Protein AF-A0A316NBG4-F1 (afdb_monomer_lite)

Foldseek 3Di:
DQQAEDEQEAEDPVSVVVCLVCLLVCVVCLQPQRYAYDYHYPDDPVCVVLVVLVRVLSNPNDLLVSLLSLLVVLLVVLCVPPVVVLLQVDDPQEGPCQVVVVDPRAGNYPCGVQPQQDPVGGVASQQLVSQDDDPVSVVVDDGDALCVRSSSVRSQDPLLSVLSNQRPSDHSVRSSVSSVVSDPVVVVVSVVVVVVVPD

Structure (mmCIF, N/CA/C/O backbone):
data_AF-A0A316NBG4-F1
#
_entry.id   AF-A0A316NBG4-F1
#
loop_
_atom_site.group_PDB
_atom_site.id
_atom_site.type_symbol
_atom_site.label_atom_id
_atom_site.label_alt_id
_atom_site.la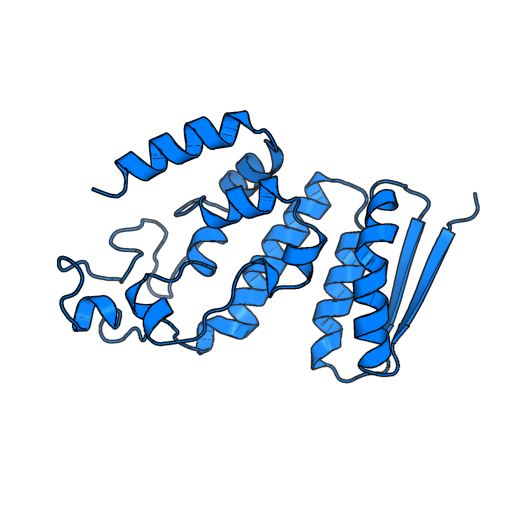bel_comp_id
_atom_site.label_asym_id
_atom_site.label_entity_id
_atom_site.label_seq_id
_atom_site.pdbx_PDB_ins_code
_atom_site.Cartn_x
_atom_site.Cartn_y
_atom_site.Cartn_z
_atom_site.occupancy
_atom_site.B_iso_or_equiv
_atom_site.auth_seq_id
_atom_site.auth_comp_id
_atom_site.auth_asym_id
_atom_site.auth_atom_id
_atom_site.pdbx_PDB_model_num
ATOM 1 N N . MET A 1 1 ? -15.512 1.870 33.740 1.00 46.59 1 MET A N 1
ATOM 2 C CA . MET A 1 1 ? -16.046 2.412 32.465 1.00 46.59 1 MET A CA 1
ATOM 3 C C . MET A 1 1 ? -16.390 1.231 31.569 1.00 46.59 1 MET A C 1
ATOM 5 O O . MET A 1 1 ? -15.543 0.359 31.437 1.00 46.59 1 MET A O 1
ATOM 9 N N . LYS A 1 2 ? -17.607 1.141 31.014 1.00 50.62 2 LYS A N 1
ATOM 10 C CA . LYS A 1 2 ? -17.939 0.072 30.054 1.00 50.62 2 LYS A CA 1
ATOM 11 C C . LYS A 1 2 ? -17.145 0.317 28.765 1.00 50.62 2 LYS A C 1
ATOM 13 O O . LYS A 1 2 ? -17.306 1.369 28.148 1.00 50.62 2 LYS A O 1
ATOM 18 N N . ASN A 1 3 ? -16.264 -0.611 28.400 1.00 61.88 3 ASN A N 1
ATOM 19 C CA . ASN A 1 3 ? -15.672 -0.630 27.067 1.00 61.88 3 ASN A CA 1
ATOM 20 C C . ASN A 1 3 ? -16.788 -1.001 26.086 1.00 61.88 3 ASN A C 1
ATOM 22 O O . ASN A 1 3 ? -17.441 -2.029 26.245 1.00 61.88 3 ASN A O 1
ATOM 26 N N . ASN A 1 4 ? -17.048 -0.136 25.112 1.00 76.94 4 ASN A N 1
ATOM 27 C CA . ASN A 1 4 ? -18.024 -0.396 24.066 1.00 76.94 4 ASN A CA 1
ATOM 28 C C . ASN A 1 4 ? -17.347 -1.261 23.001 1.00 76.94 4 ASN A C 1
ATOM 30 O O . ASN A 1 4 ? -16.655 -0.745 22.119 1.00 76.94 4 ASN A O 1
ATOM 34 N N . THR A 1 5 ? -17.516 -2.575 23.101 1.00 82.69 5 THR A N 1
ATOM 35 C CA . THR A 1 5 ? -17.009 -3.519 22.102 1.00 82.69 5 THR A CA 1
ATOM 36 C C . THR A 1 5 ? -18.005 -3.6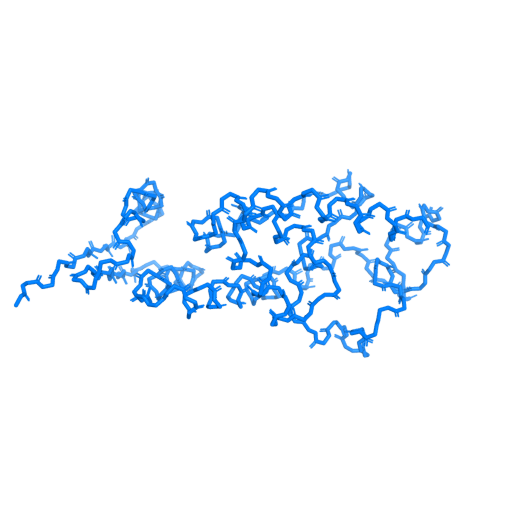42 20.951 1.00 82.69 5 THR A C 1
ATOM 38 O O . THR A 1 5 ? -19.199 -3.839 21.159 1.00 82.69 5 THR A O 1
ATOM 41 N N . ILE A 1 6 ? -17.508 -3.500 19.726 1.00 84.19 6 ILE A N 1
ATOM 42 C CA . ILE A 1 6 ? -18.206 -3.857 18.496 1.00 84.19 6 ILE A CA 1
ATOM 43 C C . ILE A 1 6 ? -17.766 -5.279 18.157 1.00 84.19 6 ILE A C 1
ATOM 45 O O . ILE A 1 6 ? -16.624 -5.495 17.754 1.00 84.19 6 ILE A O 1
ATOM 49 N N . GLU A 1 7 ? -18.664 -6.239 18.331 1.00 86.25 7 GLU A N 1
ATOM 50 C CA . GLU A 1 7 ? -18.415 -7.640 17.993 1.00 86.25 7 GLU A CA 1
ATOM 51 C C . GLU A 1 7 ? -18.982 -7.944 16.609 1.00 86.25 7 GLU A C 1
ATOM 53 O O . GLU A 1 7 ? -20.145 -7.656 16.316 1.00 86.25 7 GLU A O 1
ATOM 58 N N . ILE A 1 8 ? -18.138 -8.492 15.734 1.00 85.94 8 ILE A N 1
ATOM 59 C CA . ILE A 1 8 ? -18.498 -8.860 14.368 1.00 85.94 8 ILE A CA 1
ATOM 60 C C . ILE A 1 8 ? -18.213 -10.341 14.168 1.00 85.94 8 ILE A C 1
ATOM 62 O O . ILE A 1 8 ? -17.065 -10.783 14.147 1.00 85.94 8 ILE A O 1
ATOM 66 N N . HIS A 1 9 ? -19.274 -11.109 13.953 1.00 86.06 9 HIS A N 1
ATOM 67 C CA . HIS A 1 9 ? -19.171 -12.510 13.569 1.00 86.06 9 HIS A CA 1
ATOM 68 C C . HIS A 1 9 ? -19.255 -12.618 12.049 1.00 86.06 9 HIS A C 1
ATOM 70 O O . HIS A 1 9 ? -20.219 -12.149 11.446 1.00 86.06 9 HIS A O 1
ATOM 76 N N . ILE A 1 10 ? -18.239 -13.221 11.433 1.00 84.81 10 ILE A N 1
ATOM 77 C CA . ILE A 1 10 ? -18.176 -13.408 9.982 1.00 84.81 10 ILE A CA 1
ATOM 78 C C . ILE A 1 10 ? -18.318 -14.896 9.694 1.00 84.81 10 ILE A C 1
ATOM 80 O O . ILE A 1 10 ? -17.404 -15.679 9.957 1.00 84.81 10 ILE A O 1
ATOM 84 N N . GLN A 1 11 ? -19.474 -15.282 9.162 1.00 84.31 11 GLN A N 1
ATOM 85 C CA . GLN A 1 11 ? -19.801 -16.661 8.815 1.00 84.31 11 GLN A CA 1
ATOM 86 C C . GLN A 1 11 ? -19.688 -16.898 7.307 1.00 84.31 11 GLN A C 1
ATOM 88 O O . GLN A 1 11 ? -19.279 -17.974 6.881 1.00 84.31 11 GLN A O 1
ATOM 93 N N . ASN A 1 12 ? -20.008 -15.892 6.495 1.00 82.88 12 ASN A N 1
ATOM 94 C CA . ASN A 1 12 ? -20.007 -15.987 5.037 1.00 82.88 12 ASN A CA 1
ATOM 95 C C . ASN A 1 12 ? -19.494 -14.691 4.365 1.00 82.88 12 ASN A C 1
ATOM 97 O O . ASN A 1 12 ? -19.146 -13.703 5.013 1.00 82.88 12 ASN A O 1
ATOM 101 N N . SER A 1 13 ? -19.427 -14.686 3.031 1.00 82.06 13 SER A N 1
ATOM 102 C CA . SER A 1 13 ? -18.954 -13.537 2.242 1.00 82.06 13 SER A CA 1
ATOM 103 C C . SER A 1 13 ? -19.896 -12.321 2.274 1.00 82.06 13 SER A C 1
ATOM 105 O O . SER A 1 13 ? -19.449 -11.183 2.070 1.00 82.06 13 SER A O 1
ATOM 107 N N . GLN A 1 14 ? -21.189 -12.521 2.550 1.00 85.69 14 GLN A N 1
ATOM 108 C CA . GLN A 1 14 ? -22.150 -11.428 2.715 1.00 85.69 14 GLN A CA 1
ATOM 109 C C . GLN A 1 14 ? -21.873 -10.666 4.016 1.00 85.69 14 GLN A C 1
ATOM 111 O O . GLN A 1 14 ? -21.931 -9.433 4.016 1.00 85.69 14 GLN A O 1
ATOM 116 N N . ASP A 1 15 ? -21.462 -11.360 5.081 1.00 86.25 15 ASP A N 1
ATOM 117 C CA . ASP A 1 15 ? -21.067 -10.738 6.350 1.00 86.25 15 ASP A CA 1
ATOM 118 C C . ASP A 1 15 ? -19.852 -9.825 6.172 1.00 86.25 15 ASP A C 1
ATOM 120 O O . ASP A 1 15 ? -19.857 -8.689 6.649 1.00 86.25 15 ASP A O 1
ATOM 124 N N . ILE A 1 16 ? -18.850 -10.266 5.399 1.00 86.44 16 ILE A N 1
ATOM 125 C CA . ILE A 1 16 ? -17.672 -9.455 5.040 1.00 86.44 16 ILE A CA 1
ATOM 126 C C . ILE A 1 16 ? -18.105 -8.172 4.320 1.00 86.44 16 ILE A C 1
ATOM 128 O O . ILE A 1 16 ? -17.660 -7.065 4.637 1.00 86.44 16 ILE A O 1
ATOM 132 N N . SER A 1 17 ? -19.000 -8.309 3.341 1.00 87.62 17 SER A N 1
ATOM 133 C CA . SER A 1 17 ? -19.509 -7.177 2.562 1.00 87.62 17 SER A CA 1
ATOM 134 C C . SER A 1 17 ? -20.297 -6.197 3.441 1.00 87.62 17 SER A C 1
ATOM 136 O O . SER A 1 17 ? -20.111 -4.980 3.352 1.00 87.62 17 SER A O 1
ATOM 138 N N . SER A 1 18 ? -21.138 -6.722 4.336 1.00 88.69 18 SER A N 1
ATOM 139 C CA . SER A 1 18 ? -21.910 -5.949 5.313 1.00 88.69 18 SER A CA 1
ATOM 140 C C . SER A 1 18 ? -21.002 -5.212 6.302 1.00 88.69 18 SER A C 1
ATOM 142 O O . SER A 1 18 ? -21.206 -4.020 6.549 1.00 88.69 18 SER A O 1
ATOM 144 N N . PHE A 1 19 ? -19.960 -5.881 6.803 1.00 90.44 19 PHE A N 1
ATOM 145 C CA . PHE A 1 19 ? -18.934 -5.308 7.670 1.00 90.44 19 PHE A CA 1
ATOM 146 C C . PHE A 1 19 ? -18.251 -4.107 7.010 1.00 90.44 19 PHE A C 1
ATOM 148 O O . PHE A 1 19 ? -18.287 -2.993 7.538 1.00 90.44 19 PHE A O 1
ATOM 155 N N . TYR A 1 20 ? -17.702 -4.292 5.810 1.00 90.62 20 TYR A N 1
ATOM 156 C CA . TYR A 1 20 ? -16.987 -3.227 5.109 1.00 90.62 20 TYR A CA 1
ATOM 157 C C . TYR A 1 20 ? -17.872 -2.040 4.722 1.00 90.62 20 TYR A C 1
ATOM 159 O O . TYR A 1 20 ? -17.378 -0.916 4.635 1.00 90.62 20 TYR A O 1
ATOM 167 N N . ARG A 1 21 ? -19.177 -2.256 4.528 1.00 90.31 21 ARG A N 1
ATOM 168 C CA . ARG A 1 21 ? -20.148 -1.173 4.320 1.00 90.31 21 ARG A CA 1
ATOM 169 C C . ARG A 1 21 ? -20.343 -0.320 5.579 1.00 90.31 21 ARG A C 1
ATOM 171 O O . ARG A 1 21 ? -20.539 0.886 5.462 1.00 90.31 21 ARG A O 1
ATOM 178 N N . LYS A 1 22 ? -20.269 -0.921 6.772 1.00 89.44 22 LYS A N 1
ATOM 179 C CA . LYS A 1 22 ? -20.433 -0.234 8.068 1.00 89.44 22 LYS A CA 1
ATOM 180 C C . LYS A 1 22 ? -19.128 0.363 8.606 1.00 89.44 22 LYS A C 1
ATOM 182 O O . LYS A 1 22 ? -19.167 1.352 9.335 1.00 89.44 22 LYS A O 1
ATOM 187 N N . LEU A 1 23 ? -17.973 -0.177 8.217 1.00 88.38 23 LEU A N 1
ATOM 188 C CA . LEU A 1 23 ? -16.662 0.249 8.717 1.00 88.38 23 LEU A CA 1
ATOM 189 C C . LEU A 1 23 ? -16.399 1.773 8.621 1.00 88.38 23 LEU A C 1
ATOM 191 O O . LEU A 1 23 ? -15.919 2.339 9.605 1.00 88.38 23 LEU A O 1
ATOM 195 N N . PRO A 1 24 ? -16.745 2.490 7.527 1.00 86.06 24 PRO A N 1
ATOM 196 C CA . PRO A 1 24 ? -16.576 3.946 7.461 1.00 86.06 24 PRO A CA 1
ATOM 197 C C . PRO A 1 24 ? -17.331 4.712 8.554 1.00 86.06 24 PRO A C 1
ATOM 199 O O . PRO A 1 24 ? -16.843 5.734 9.035 1.00 86.06 24 PRO A O 1
ATOM 202 N N . PHE A 1 25 ? -18.499 4.216 8.971 1.00 85.50 25 PHE A N 1
ATOM 203 C CA . PHE A 1 25 ? -19.273 4.812 10.056 1.00 85.50 25 PHE A CA 1
ATOM 204 C C . PHE A 1 25 ? -18.549 4.637 11.396 1.00 85.50 25 PHE A C 1
ATOM 206 O O . PHE A 1 25 ? -18.342 5.612 12.119 1.00 85.50 25 PHE A O 1
ATOM 213 N N . TRP A 1 26 ? -18.065 3.426 11.684 1.00 82.38 26 TRP A N 1
ATOM 214 C CA . TRP A 1 26 ? -17.301 3.153 12.905 1.00 82.38 26 TRP A CA 1
ATOM 215 C C . TRP A 1 26 ? -15.941 3.849 12.934 1.00 82.38 26 TRP A C 1
ATOM 217 O O . TRP A 1 26 ? -15.440 4.175 14.010 1.00 82.38 26 TRP A O 1
ATOM 227 N N . LYS A 1 27 ? -15.374 4.178 11.765 1.00 77.19 27 LYS A N 1
ATOM 228 C CA . LYS A 1 27 ? -14.109 4.914 11.661 1.00 77.19 27 LYS A CA 1
ATOM 229 C C . LYS A 1 27 ? -14.134 6.245 12.424 1.00 77.19 27 LYS A C 1
ATOM 231 O O . LYS A 1 27 ? -13.113 6.684 12.949 1.00 77.19 27 LYS A O 1
ATOM 236 N N . ARG A 1 28 ? -15.304 6.883 12.545 1.00 78.06 28 ARG A N 1
ATOM 237 C CA . ARG A 1 28 ? -15.481 8.152 13.282 1.00 78.06 28 ARG A CA 1
ATOM 238 C C . ARG A 1 28 ? -15.087 8.050 14.757 1.00 78.06 28 ARG A C 1
ATOM 240 O O . ARG A 1 28 ? -14.825 9.061 15.401 1.00 78.06 28 ARG A O 1
ATOM 247 N N . PHE A 1 29 ? -15.018 6.836 15.282 1.00 76.69 29 PHE A N 1
ATOM 248 C CA . PHE A 1 29 ? -14.727 6.551 16.675 1.00 76.69 29 PHE A CA 1
ATOM 249 C C . PHE A 1 29 ? -13.317 5.980 16.894 1.00 76.69 29 PHE A C 1
ATOM 251 O O . PHE A 1 29 ? -12.962 5.684 18.028 1.00 76.69 29 PHE A O 1
ATOM 258 N N . LEU A 1 30 ? -12.485 5.884 15.850 1.00 70.31 30 LEU A N 1
ATOM 259 C CA . LEU A 1 30 ? -11.126 5.320 15.887 1.00 70.31 30 LEU A CA 1
ATOM 260 C C . LEU A 1 30 ? -10.210 5.869 16.998 1.00 70.31 30 LEU A C 1
ATOM 262 O O . LEU A 1 30 ? -9.307 5.174 17.454 1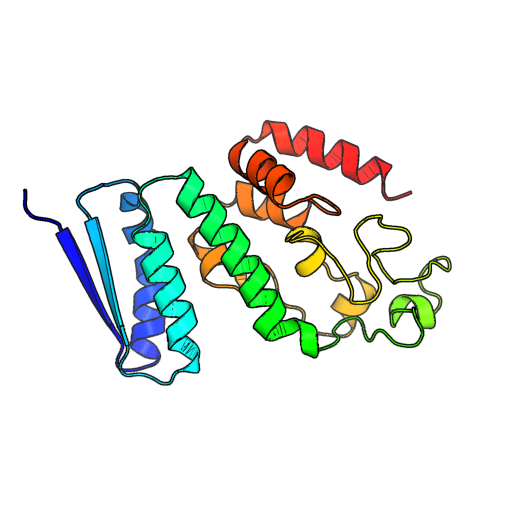.00 70.31 30 LEU A O 1
ATOM 266 N N . ASN A 1 31 ? -10.416 7.116 17.424 1.00 68.62 31 ASN A N 1
ATOM 267 C CA . ASN A 1 31 ? -9.603 7.763 18.463 1.00 68.62 31 ASN A CA 1
ATOM 268 C C . ASN A 1 31 ? -10.218 7.653 19.868 1.00 68.62 31 ASN A C 1
ATOM 270 O O . ASN A 1 31 ? -9.664 8.182 20.828 1.00 68.62 31 ASN A O 1
ATOM 274 N N . ARG A 1 32 ? -11.383 7.010 20.007 1.00 73.44 32 ARG A N 1
ATOM 275 C CA . ARG A 1 32 ? -12.033 6.813 21.303 1.00 73.44 32 ARG A CA 1
ATOM 276 C C . ARG A 1 32 ? -11.400 5.610 21.995 1.00 73.44 32 ARG A C 1
ATOM 278 O O . ARG A 1 32 ? -11.524 4.485 21.516 1.00 73.44 32 ARG A O 1
ATOM 285 N N . LYS A 1 33 ? -10.762 5.851 23.145 1.00 69.38 33 LYS A N 1
ATOM 286 C CA . LYS A 1 33 ? -10.108 4.810 23.961 1.00 69.38 33 LYS A CA 1
ATOM 287 C C . LYS A 1 33 ? -11.059 3.687 24.388 1.00 69.38 33 LYS A C 1
ATOM 289 O O . LYS A 1 33 ? -10.623 2.565 24.578 1.00 69.38 33 LYS A O 1
ATOM 294 N N . THR A 1 34 ? -12.350 3.984 24.510 1.00 72.94 34 THR A N 1
ATOM 295 C CA . THR A 1 34 ? -13.362 3.059 25.032 1.00 72.94 34 THR A CA 1
ATOM 296 C C . THR A 1 34 ? -13.936 2.098 23.999 1.00 72.94 34 THR A C 1
ATOM 298 O O . THR A 1 34 ? -14.727 1.242 24.380 1.00 72.94 34 THR A O 1
ATOM 301 N N . MET A 1 35 ? -13.611 2.243 22.710 1.00 78.25 35 MET A N 1
ATOM 302 C CA . MET A 1 35 ? -14.236 1.442 21.660 1.00 78.25 35 MET A CA 1
ATOM 303 C C . MET A 1 35 ? -13.268 0.405 21.092 1.00 78.25 35 MET A C 1
ATOM 305 O O . MET A 1 35 ? -12.188 0.764 20.623 1.00 78.25 35 MET A O 1
ATOM 309 N N . HIS A 1 36 ? -13.671 -0.860 21.095 1.00 85.62 36 HIS A N 1
ATOM 310 C CA . HIS A 1 36 ? -12.874 -1.992 20.619 1.00 85.62 36 HIS A CA 1
ATOM 311 C C . HIS A 1 36 ? -13.615 -2.714 19.491 1.00 85.62 36 HIS A C 1
ATOM 313 O O . HIS A 1 36 ? -14.839 -2.787 19.527 1.00 85.62 36 HIS A O 1
ATOM 319 N N . LEU A 1 37 ? -12.903 -3.228 18.494 1.00 87.69 37 LEU A N 1
ATOM 320 C CA . LEU A 1 37 ? -13.458 -4.100 17.459 1.00 87.69 37 LEU A CA 1
ATOM 321 C C . LEU A 1 37 ? -12.939 -5.511 17.698 1.00 87.69 37 LEU A C 1
ATOM 323 O O . LEU A 1 37 ? -11.741 -5.678 17.877 1.00 87.69 37 LEU A O 1
ATOM 327 N N . SER A 1 38 ? -13.824 -6.500 17.698 1.00 89.00 38 SER A N 1
ATOM 328 C CA . SER A 1 38 ? -13.430 -7.907 17.669 1.00 89.00 38 SER A CA 1
ATOM 329 C C . SER A 1 38 ? -14.088 -8.588 16.482 1.00 89.00 38 SER A C 1
ATOM 331 O O . SER A 1 38 ? -15.306 -8.483 16.305 1.00 89.00 38 SER A O 1
ATOM 333 N N . ILE A 1 39 ? -13.286 -9.248 15.647 1.00 87.62 39 ILE A N 1
ATOM 334 C CA . ILE A 1 39 ? -13.759 -9.978 14.478 1.00 87.62 39 ILE A CA 1
ATOM 335 C C . ILE A 1 39 ? -13.524 -11.464 14.721 1.00 87.62 39 ILE A C 1
ATOM 337 O O . ILE A 1 39 ? -12.404 -11.924 14.900 1.00 87.62 39 ILE A O 1
ATOM 341 N N . SER A 1 40 ? -14.600 -12.244 14.689 1.00 85.50 40 SER A N 1
ATOM 342 C CA . SER A 1 40 ? -14.543 -13.703 14.800 1.00 85.50 40 SER A CA 1
ATOM 343 C C . SER A 1 40 ? -14.865 -14.340 13.444 1.00 85.50 40 SER A C 1
ATOM 345 O O . SER A 1 40 ? -16.045 -14.569 13.147 1.00 85.50 40 SER A O 1
ATOM 347 N N . PRO A 1 41 ? -13.859 -14.597 12.585 1.00 79.69 41 PRO A N 1
ATOM 348 C CA . PRO A 1 41 ? -14.075 -15.252 11.303 1.00 79.69 41 PRO A CA 1
ATOM 349 C C . PRO A 1 41 ? -14.190 -16.774 11.467 1.00 79.69 41 PRO A C 1
ATOM 351 O O . PRO A 1 41 ? -13.276 -17.426 11.961 1.00 79.69 41 PRO A O 1
ATOM 354 N N . LYS A 1 42 ? -15.295 -17.354 10.984 1.00 76.31 42 LYS A N 1
ATOM 355 C CA . LYS A 1 42 ? -15.441 -18.808 10.757 1.00 76.31 42 LYS A CA 1
ATOM 356 C C . LYS A 1 42 ? -15.117 -19.221 9.312 1.00 76.31 42 LYS A C 1
ATOM 358 O O . LYS A 1 42 ? -15.216 -20.394 8.968 1.00 76.31 42 LYS A O 1
ATOM 363 N N . ILE A 1 43 ? -14.765 -18.256 8.461 1.00 67.81 43 ILE A N 1
ATOM 364 C CA . ILE A 1 43 ? -14.519 -18.448 7.028 1.00 67.81 43 ILE A CA 1
ATOM 365 C C . ILE A 1 43 ? -13.047 -18.806 6.731 1.00 67.81 43 ILE A C 1
ATOM 367 O O . ILE A 1 43 ? -12.175 -18.654 7.584 1.00 67.81 43 ILE A O 1
ATOM 371 N N . ASN A 1 44 ? -12.785 -19.263 5.501 1.00 67.12 44 ASN A N 1
ATOM 372 C CA . ASN A 1 44 ? -11.475 -19.648 4.950 1.00 67.12 44 ASN A CA 1
ATOM 373 C C . ASN A 1 44 ? -10.323 -18.662 5.295 1.00 67.12 44 ASN A C 1
ATOM 375 O O . ASN A 1 44 ? -10.514 -17.444 5.352 1.00 67.12 44 ASN A O 1
ATOM 379 N N . SER A 1 45 ? -9.104 -19.198 5.447 1.00 65.44 45 SER A N 1
ATOM 380 C CA . SER A 1 45 ? -7.850 -18.490 5.742 1.00 65.44 45 SER A CA 1
ATOM 381 C C . SER A 1 45 ? -7.540 -17.307 4.815 1.00 65.44 45 SER A C 1
ATOM 383 O O . SER A 1 45 ? -6.901 -16.356 5.264 1.00 65.44 45 SER A O 1
ATOM 385 N N . VAL A 1 46 ? -8.026 -17.312 3.566 1.00 70.56 46 VAL A N 1
ATOM 386 C CA . VAL A 1 46 ? -7.776 -16.247 2.569 1.00 70.56 46 VAL A CA 1
ATOM 387 C C . VAL A 1 46 ? -8.184 -14.854 3.071 1.00 70.56 46 VAL A C 1
ATOM 389 O O . VAL A 1 46 ? -7.460 -13.888 2.845 1.00 70.56 46 VAL A O 1
ATOM 392 N N . PHE A 1 47 ? -9.305 -14.735 3.792 1.00 79.19 47 PHE A N 1
ATOM 393 C CA . PHE A 1 47 ? -9.767 -13.447 4.338 1.00 79.19 47 PHE A CA 1
ATOM 394 C C . PHE A 1 47 ? -9.301 -13.196 5.770 1.00 79.19 47 PHE A C 1
ATOM 396 O O . PHE A 1 47 ? -9.354 -12.061 6.238 1.00 79.19 47 PHE A O 1
ATOM 403 N N . LYS A 1 48 ? -8.840 -14.239 6.468 1.00 84.44 48 LYS A N 1
ATOM 404 C CA . LYS A 1 48 ? -8.492 -14.172 7.889 1.00 84.44 48 LYS A CA 1
ATOM 405 C C . LYS A 1 48 ? -7.447 -13.092 8.160 1.00 84.44 48 LYS A C 1
ATOM 407 O O . LYS A 1 48 ? -7.703 -12.205 8.964 1.00 84.44 48 LYS A O 1
ATOM 412 N N . ARG A 1 49 ? -6.337 -13.100 7.413 1.00 88.00 49 ARG A N 1
ATOM 413 C CA . ARG A 1 49 ? -5.261 -12.111 7.588 1.00 88.00 49 ARG A CA 1
ATOM 414 C C . ARG A 1 49 ? -5.738 -10.686 7.322 1.00 88.00 49 ARG A C 1
ATOM 416 O O . ARG A 1 49 ? -5.433 -9.787 8.089 1.00 88.00 49 ARG A O 1
ATOM 423 N N . GLU A 1 50 ? -6.506 -10.478 6.252 1.00 90.31 50 GLU A N 1
ATOM 424 C CA . GLU A 1 50 ? -7.043 -9.152 5.931 1.00 90.31 50 GLU A CA 1
ATOM 425 C C . GLU A 1 50 ? -7.945 -8.628 7.059 1.00 90.31 50 GLU A C 1
ATOM 427 O O . GLU A 1 50 ? -7.846 -7.462 7.435 1.00 90.31 50 GLU A O 1
ATOM 432 N N . LEU A 1 51 ? -8.800 -9.483 7.621 1.00 91.12 51 LEU A N 1
ATOM 433 C CA . LEU A 1 51 ? -9.681 -9.126 8.731 1.00 91.12 51 LEU A CA 1
ATOM 434 C C . LEU A 1 51 ? -8.899 -8.845 10.020 1.00 91.12 51 LEU A C 1
ATOM 436 O O . LEU A 1 51 ? -9.163 -7.829 10.658 1.00 91.12 51 LEU A O 1
ATOM 440 N N . GLU A 1 52 ? -7.908 -9.674 10.353 1.00 91.88 52 GLU A N 1
ATOM 441 C CA . GLU A 1 52 ? -7.001 -9.466 11.492 1.00 91.88 52 GLU A CA 1
ATOM 442 C C . GLU A 1 52 ? -6.271 -8.124 11.382 1.00 91.88 52 GLU A C 1
ATOM 444 O O . GLU A 1 52 ? -6.214 -7.364 12.349 1.00 91.88 52 GLU A O 1
ATOM 449 N N . SER A 1 53 ? -5.791 -7.769 10.187 1.00 94.44 53 SER A N 1
ATOM 450 C CA . SER A 1 53 ? -5.145 -6.478 9.959 1.00 94.44 53 SER A CA 1
ATOM 451 C C . SER A 1 53 ? -6.098 -5.297 10.148 1.00 94.44 53 SER A C 1
ATOM 453 O O . SER A 1 53 ? -5.720 -4.259 10.694 1.00 94.44 53 SER A O 1
ATOM 455 N N . ILE A 1 54 ? -7.355 -5.430 9.713 1.00 94.38 54 ILE A N 1
ATOM 456 C CA . ILE A 1 54 ? -8.377 -4.394 9.915 1.00 94.38 54 ILE A CA 1
ATOM 457 C C . ILE A 1 54 ? -8.723 -4.249 11.401 1.00 94.38 54 ILE A C 1
ATOM 459 O O . ILE A 1 54 ? -8.842 -3.121 11.883 1.00 94.38 54 ILE A O 1
ATOM 463 N N . GLU A 1 55 ? -8.878 -5.363 12.117 1.00 93.31 55 GLU A N 1
ATOM 464 C CA . GLU A 1 55 ? -9.126 -5.381 13.559 1.00 93.31 55 GLU A CA 1
ATOM 465 C C . GLU A 1 55 ? -7.984 -4.707 14.322 1.00 93.31 55 GLU A C 1
ATOM 467 O O . GLU A 1 55 ? -8.219 -3.764 15.083 1.00 93.31 55 GLU A O 1
ATOM 472 N N . HIS A 1 56 ? -6.743 -5.115 14.052 1.00 95.06 56 HIS A N 1
ATOM 473 C CA . HIS A 1 56 ? -5.562 -4.554 14.693 1.00 95.06 56 HIS A CA 1
ATOM 474 C C . HIS A 1 56 ? -5.459 -3.042 14.454 1.00 95.06 56 HIS A C 1
ATOM 476 O O . HIS A 1 56 ? -5.433 -2.261 15.407 1.00 95.06 56 HIS A O 1
ATOM 482 N N . ALA A 1 57 ? -5.533 -2.598 13.192 1.00 94.88 57 ALA A N 1
ATOM 483 C CA . ALA A 1 57 ? -5.499 -1.176 12.851 1.00 94.88 57 ALA A CA 1
ATOM 484 C C . ALA A 1 57 ? -6.621 -0.371 13.527 1.00 94.88 57 ALA A C 1
ATOM 486 O O . ALA A 1 57 ? -6.434 0.796 13.868 1.00 94.88 57 ALA A O 1
ATOM 487 N N . PHE A 1 58 ? -7.806 -0.952 13.720 1.00 92.75 58 PHE A N 1
ATOM 488 C CA . PHE A 1 58 ? -8.913 -0.279 14.398 1.00 92.75 58 PHE A CA 1
ATOM 489 C C . PHE A 1 58 ? -8.670 -0.120 15.907 1.00 92.75 58 PHE A C 1
ATOM 491 O O . PHE A 1 58 ? -9.063 0.882 16.523 1.00 92.75 58 PHE A O 1
ATOM 498 N N . ASN A 1 59 ? -8.011 -1.108 16.507 1.00 91.88 59 ASN A N 1
ATOM 499 C CA . ASN A 1 59 ? -7.733 -1.152 17.934 1.00 91.88 59 ASN A CA 1
ATOM 500 C C . ASN A 1 59 ? -6.506 -0.325 18.339 1.00 91.88 59 ASN A C 1
ATOM 502 O O . ASN A 1 59 ? -6.482 0.159 19.470 1.00 91.88 59 ASN A O 1
ATOM 506 N N . LEU A 1 60 ? -5.586 -0.025 17.416 1.00 92.69 60 LEU A N 1
ATOM 507 C CA . LEU A 1 60 ? -4.511 0.950 17.631 1.00 92.69 60 LEU A CA 1
ATOM 508 C C . LEU A 1 60 ? -5.077 2.362 17.855 1.00 92.69 60 LEU A C 1
ATOM 510 O O . LEU A 1 60 ? -5.689 2.967 16.966 1.00 92.69 60 LEU A O 1
ATOM 514 N N . LYS A 1 61 ? -4.908 2.888 19.074 1.00 87.81 61 LYS A N 1
ATOM 515 C CA . LYS A 1 61 ? -5.481 4.184 19.488 1.00 87.81 61 LYS A CA 1
ATOM 516 C C . LYS A 1 61 ? -4.558 5.351 19.199 1.00 87.81 61 LYS A C 1
ATOM 518 O O . LYS A 1 61 ? -5.055 6.431 18.860 1.00 87.81 61 LYS A O 1
ATOM 523 N N . ASP A 1 62 ? -3.252 5.128 19.290 1.00 90.94 62 ASP A N 1
ATOM 524 C CA . ASP A 1 62 ? -2.283 6.112 18.849 1.00 90.94 62 ASP A CA 1
ATOM 525 C C . ASP A 1 62 ? -2.383 6.303 17.327 1.00 90.94 62 ASP A C 1
ATOM 527 O O . ASP A 1 62 ? -2.548 5.359 16.551 1.00 90.94 62 ASP A O 1
ATOM 531 N N . LYS A 1 63 ? -2.406 7.562 16.885 1.00 89.88 63 LYS A N 1
ATOM 532 C CA . LYS A 1 63 ? -2.604 7.881 15.464 1.00 89.88 63 LYS A CA 1
ATOM 533 C C . LYS A 1 63 ? -1.364 7.575 14.638 1.00 89.88 63 LYS A C 1
ATOM 535 O O . LYS A 1 63 ? -1.524 7.185 13.482 1.00 89.88 63 LYS A O 1
ATOM 540 N N . ASP A 1 64 ? -0.183 7.756 15.212 1.00 92.25 64 ASP A N 1
ATOM 541 C CA . ASP A 1 64 ? 1.086 7.605 14.519 1.00 92.25 64 ASP A CA 1
ATOM 542 C C . ASP A 1 64 ? 1.471 6.131 14.412 1.00 92.25 64 ASP A C 1
ATOM 544 O O . ASP A 1 64 ? 1.815 5.681 13.321 1.00 92.25 64 ASP A O 1
ATOM 548 N N . GLU A 1 65 ? 1.310 5.371 15.494 1.00 95.50 65 GLU A N 1
ATOM 549 C CA . GLU A 1 65 ? 1.465 3.914 15.515 1.00 95.50 65 GLU A CA 1
ATOM 550 C C . GLU A 1 65 ? 0.522 3.254 14.505 1.00 95.50 65 GLU A C 1
ATOM 552 O O . GLU A 1 65 ? 0.939 2.470 13.655 1.00 95.50 65 GLU A O 1
ATOM 557 N N . ARG A 1 66 ? -0.754 3.654 14.508 1.00 95.19 66 ARG A N 1
ATOM 558 C CA . ARG A 1 66 ? -1.730 3.160 13.534 1.00 95.19 66 ARG A CA 1
ATOM 559 C C . ARG A 1 66 ? -1.382 3.535 12.101 1.00 95.19 66 ARG A C 1
ATOM 561 O O . ARG A 1 66 ? -1.591 2.724 11.204 1.00 95.19 66 ARG A O 1
ATOM 568 N N . LEU A 1 67 ? -0.913 4.760 11.853 1.00 95.19 67 LEU A N 1
ATOM 569 C CA . LEU A 1 67 ? -0.513 5.177 10.509 1.00 95.19 67 LEU A CA 1
ATOM 570 C C . LEU A 1 67 ? 0.680 4.352 10.013 1.00 95.19 67 LEU A C 1
ATOM 572 O O . LEU A 1 67 ? 0.660 3.924 8.859 1.00 95.19 67 LEU A O 1
ATOM 576 N N . ARG A 1 68 ? 1.669 4.106 10.883 1.00 97.12 68 ARG A N 1
ATOM 577 C CA . ARG A 1 68 ? 2.810 3.229 10.601 1.00 97.12 68 ARG A CA 1
ATOM 578 C C . ARG A 1 68 ? 2.346 1.817 10.267 1.00 97.12 68 ARG A C 1
ATOM 580 O O . ARG A 1 68 ? 2.623 1.346 9.170 1.00 97.12 68 ARG A O 1
ATOM 587 N N . TYR A 1 69 ? 1.537 1.212 11.135 1.00 97.81 69 TYR A N 1
ATOM 588 C CA . TYR A 1 69 ? 0.986 -0.121 10.905 1.00 97.81 69 TYR A CA 1
ATOM 589 C C . TYR A 1 69 ? 0.239 -0.221 9.566 1.00 97.81 69 TYR A C 1
ATOM 591 O O . TYR A 1 69 ? 0.495 -1.113 8.764 1.00 97.81 69 TYR A O 1
ATOM 599 N N . VAL A 1 70 ? -0.656 0.732 9.276 1.00 97.19 70 VAL A N 1
ATOM 600 C CA . VAL A 1 70 ? -1.415 0.763 8.014 1.00 97.19 70 VAL A CA 1
ATOM 601 C C . VAL A 1 70 ? -0.483 0.872 6.807 1.00 97.19 70 VAL A C 1
ATOM 603 O O . VAL A 1 70 ? -0.746 0.242 5.783 1.00 97.19 70 VAL A O 1
ATOM 606 N N . PHE A 1 71 ? 0.582 1.669 6.894 1.00 97.06 71 PHE A N 1
ATOM 607 C CA . PHE A 1 71 ? 1.567 1.813 5.826 1.00 97.06 71 PHE A CA 1
ATOM 608 C C . PHE A 1 71 ? 2.347 0.517 5.580 1.00 97.06 71 PHE A C 1
ATOM 610 O O . PHE A 1 71 ? 2.400 0.048 4.439 1.00 97.06 71 PHE A O 1
ATOM 617 N N . GLU A 1 72 ? 2.916 -0.062 6.637 1.00 97.06 72 GLU A N 1
ATOM 618 C CA . GLU A 1 72 ? 3.709 -1.290 6.570 1.00 97.06 72 GLU A CA 1
ATOM 619 C C . GLU A 1 72 ? 2.868 -2.460 6.062 1.00 97.06 72 GLU A C 1
ATOM 621 O O . GLU A 1 72 ? 3.227 -3.090 5.071 1.00 97.06 72 GLU A O 1
ATOM 626 N N . GLU A 1 73 ? 1.696 -2.679 6.656 1.00 97.12 73 GLU A N 1
ATOM 627 C CA . GLU A 1 73 ? 0.798 -3.766 6.273 1.00 97.12 73 GLU A CA 1
ATOM 628 C C . GLU A 1 73 ? 0.285 -3.598 4.835 1.00 97.12 73 GLU A C 1
ATOM 630 O O . GLU A 1 73 ? 0.090 -4.582 4.125 1.00 97.12 73 GLU A O 1
ATOM 635 N N . THR A 1 74 ? 0.118 -2.361 4.347 1.00 96.69 74 THR A N 1
ATOM 636 C CA . THR A 1 74 ? -0.195 -2.125 2.927 1.00 96.69 74 THR A CA 1
ATOM 637 C C . THR A 1 74 ? 0.960 -2.565 2.024 1.00 96.69 74 THR A C 1
ATOM 639 O O . THR A 1 74 ? 0.715 -3.214 1.006 1.00 96.69 74 THR A O 1
ATOM 642 N N . CYS A 1 75 ? 2.205 -2.225 2.371 1.00 95.31 75 CYS A N 1
ATOM 643 C CA . CYS A 1 75 ? 3.382 -2.651 1.610 1.00 95.31 75 CYS A CA 1
ATOM 644 C C . CYS A 1 75 ? 3.521 -4.176 1.616 1.00 95.31 75 CYS A C 1
ATOM 646 O O . CYS A 1 75 ? 3.668 -4.782 0.556 1.00 95.31 75 CYS A O 1
ATOM 648 N N . ASP A 1 76 ? 3.383 -4.793 2.785 1.00 94.12 76 ASP A N 1
ATOM 649 C CA . ASP A 1 76 ? 3.546 -6.234 2.945 1.00 94.12 76 ASP A CA 1
ATOM 650 C C . ASP A 1 76 ? 2.399 -6.998 2.270 1.00 94.12 76 ASP A C 1
ATOM 652 O O . ASP A 1 76 ? 2.606 -8.065 1.691 1.00 94.12 76 ASP A O 1
ATOM 656 N N . TYR A 1 77 ? 1.181 -6.446 2.273 1.00 93.81 77 TYR A N 1
ATOM 657 C CA . TYR A 1 77 ? 0.079 -6.975 1.474 1.00 93.81 77 TYR A CA 1
ATOM 658 C C . TYR A 1 77 ? 0.436 -6.991 -0.012 1.00 93.81 77 TYR A C 1
ATOM 660 O O . TYR A 1 77 ? 0.166 -7.987 -0.684 1.00 93.81 77 TYR A O 1
ATOM 668 N N . ILE A 1 78 ? 1.045 -5.924 -0.534 1.00 92.94 78 ILE A N 1
ATOM 669 C CA . ILE A 1 78 ? 1.433 -5.872 -1.946 1.00 92.94 78 ILE A CA 1
ATOM 670 C C . ILE A 1 78 ? 2.485 -6.932 -2.253 1.00 92.94 78 ILE A C 1
ATOM 672 O O . ILE A 1 78 ? 2.319 -7.692 -3.206 1.00 92.94 78 ILE A O 1
ATOM 676 N N . ASP A 1 79 ? 3.520 -7.028 -1.426 1.00 90.56 79 ASP A N 1
ATOM 677 C CA . ASP A 1 79 ? 4.614 -7.967 -1.658 1.00 90.56 79 ASP A CA 1
ATOM 678 C C . ASP A 1 79 ? 4.115 -9.417 -1.652 1.00 90.56 79 ASP A C 1
ATOM 680 O O . ASP A 1 79 ? 4.416 -10.187 -2.561 1.00 90.56 79 ASP A O 1
ATOM 684 N N . ARG A 1 80 ? 3.244 -9.776 -0.703 1.00 90.12 80 ARG A N 1
ATOM 685 C CA . ARG A 1 80 ? 2.694 -11.137 -0.610 1.00 90.12 80 ARG A CA 1
ATOM 686 C C . ARG A 1 80 ? 1.753 -11.507 -1.754 1.00 90.12 80 ARG A C 1
ATOM 688 O O . ARG A 1 80 ? 1.733 -12.664 -2.160 1.00 90.12 80 ARG A O 1
ATOM 695 N N . ASN A 1 81 ? 0.945 -10.564 -2.239 1.00 88.88 81 ASN A N 1
ATOM 696 C CA . ASN A 1 81 ? -0.123 -10.866 -3.201 1.00 88.88 81 ASN A CA 1
ATOM 697 C C . ASN A 1 81 ? 0.265 -10.588 -4.658 1.00 88.88 81 ASN A C 1
ATOM 699 O O . ASN A 1 81 ? -0.361 -11.133 -5.566 1.00 88.88 81 ASN A O 1
ATOM 703 N N . TYR A 1 82 ? 1.259 -9.731 -4.901 1.00 84.88 82 TYR A N 1
ATOM 704 C CA . TYR A 1 82 ? 1.501 -9.179 -6.233 1.00 84.88 82 TYR A CA 1
ATOM 705 C C . TYR A 1 82 ? 2.945 -9.285 -6.721 1.00 84.88 82 TYR A C 1
ATOM 707 O O . TYR A 1 82 ? 3.145 -9.213 -7.935 1.00 84.88 82 TYR A O 1
ATOM 715 N N . VAL A 1 83 ? 3.944 -9.483 -5.848 1.00 76.06 83 VAL A N 1
ATOM 716 C CA . VAL A 1 83 ? 5.355 -9.484 -6.288 1.00 76.06 83 VAL A CA 1
ATOM 717 C C . VAL A 1 83 ? 5.638 -10.613 -7.287 1.00 76.06 83 VAL A C 1
ATOM 719 O O . VAL A 1 83 ? 6.276 -10.393 -8.314 1.00 76.06 83 VAL A O 1
ATOM 722 N N . ASN A 1 84 ? 5.037 -11.785 -7.067 1.00 78.31 84 ASN A N 1
ATOM 723 C CA . ASN A 1 84 ? 5.205 -12.961 -7.924 1.00 78.31 84 ASN A CA 1
ATOM 724 C C . ASN A 1 84 ? 4.418 -12.883 -9.242 1.00 78.31 84 ASN A C 1
ATOM 726 O O . ASN A 1 84 ? 4.586 -13.739 -10.105 1.00 78.31 84 ASN A O 1
ATOM 730 N N . LEU A 1 85 ? 3.566 -11.868 -9.433 1.00 84.44 85 LEU A N 1
ATOM 731 C CA . LEU A 1 85 ? 2.785 -11.723 -10.667 1.00 84.44 85 LEU A CA 1
ATOM 732 C C . LEU A 1 85 ? 3.583 -11.094 -11.814 1.00 84.44 85 LEU A C 1
ATOM 734 O O . LEU A 1 85 ? 3.075 -11.033 -12.933 1.00 84.44 85 LEU A O 1
ATOM 738 N N . ASN A 1 86 ? 4.797 -10.595 -11.541 1.00 88.62 86 ASN A N 1
ATOM 739 C CA . ASN A 1 86 ? 5.684 -9.959 -12.517 1.00 88.62 86 ASN A CA 1
ATOM 740 C C . ASN A 1 86 ? 4.926 -9.016 -13.480 1.00 88.62 86 ASN A C 1
ATOM 742 O O . ASN A 1 86 ? 4.996 -9.141 -14.704 1.00 88.62 86 ASN A O 1
ATOM 746 N N . PHE A 1 87 ? 4.146 -8.074 -12.933 1.00 90.62 87 PHE A N 1
ATOM 747 C CA . PHE A 1 87 ? 3.264 -7.199 -13.723 1.00 90.62 87 PHE A CA 1
ATOM 748 C C . PHE A 1 87 ? 3.992 -6.456 -14.846 1.00 90.62 87 PHE A C 1
ATOM 750 O O . PHE A 1 87 ? 3.446 -6.304 -15.940 1.00 90.62 87 PHE A O 1
ATOM 757 N N . CYS A 1 88 ? 5.217 -6.014 -14.563 1.00 89.88 88 CYS A N 1
ATOM 758 C CA . CYS A 1 88 ? 6.081 -5.287 -15.487 1.00 89.88 88 CYS A CA 1
ATOM 759 C C . CYS A 1 88 ? 6.794 -6.194 -16.506 1.00 89.88 88 CYS A C 1
ATOM 761 O O . CYS A 1 88 ? 7.506 -5.673 -17.369 1.00 89.88 88 CYS A O 1
ATOM 763 N N . GLU A 1 89 ? 6.597 -7.517 -16.415 1.00 92.25 89 GLU A N 1
ATOM 764 C CA . GLU A 1 89 ? 7.230 -8.545 -17.247 1.00 92.25 89 GLU A CA 1
ATOM 765 C C . GLU A 1 89 ? 8.743 -8.340 -17.312 1.00 92.25 89 GLU A C 1
ATOM 767 O O . GLU A 1 89 ? 9.324 -8.252 -18.393 1.00 92.25 89 GLU A O 1
ATOM 772 N N . PHE A 1 90 ? 9.379 -8.159 -16.156 1.00 90.44 90 PHE A N 1
ATOM 773 C CA . PHE A 1 90 ? 10.823 -8.007 -16.079 1.00 90.44 90 PHE A CA 1
ATOM 774 C C . PHE A 1 90 ? 11.520 -9.275 -16.556 1.00 90.44 90 PHE A C 1
ATOM 776 O O . PHE A 1 90 ? 11.152 -10.378 -16.154 1.00 90.44 90 PHE A O 1
ATOM 783 N N . GLN A 1 91 ? 12.506 -9.075 -17.426 1.00 90.81 91 GLN A N 1
ATOM 784 C CA . GLN A 1 91 ? 13.375 -10.103 -17.982 1.00 90.81 91 GLN A CA 1
ATOM 785 C C . GLN A 1 91 ? 14.669 -9.425 -18.454 1.00 90.81 91 GLN A C 1
ATOM 787 O O . GLN A 1 91 ? 14.602 -8.349 -19.056 1.00 90.81 91 GLN A O 1
ATOM 792 N N . ASP A 1 92 ? 15.822 -10.031 -18.165 1.00 88.56 92 ASP A N 1
ATOM 793 C CA . ASP A 1 92 ? 17.151 -9.573 -18.604 1.00 88.56 92 ASP A CA 1
ATOM 794 C C . ASP A 1 92 ? 17.421 -8.091 -18.278 1.00 88.56 92 ASP A C 1
ATOM 796 O O . ASP A 1 92 ? 17.809 -7.287 -19.128 1.00 88.56 92 ASP A O 1
ATOM 800 N N . GLY A 1 93 ? 17.113 -7.695 -17.036 1.00 87.12 93 GLY A N 1
ATOM 801 C CA . GLY A 1 93 ? 17.321 -6.330 -16.532 1.00 87.12 93 GLY A CA 1
ATOM 802 C C . GLY A 1 93 ? 16.399 -5.261 -17.135 1.00 87.12 93 GLY A C 1
ATOM 803 O O . GLY A 1 93 ? 16.558 -4.077 -16.840 1.00 87.12 93 GLY A O 1
ATOM 804 N N . LYS A 1 94 ? 15.421 -5.639 -17.970 1.00 90.50 94 LYS A N 1
ATOM 805 C CA . LYS A 1 94 ? 14.502 -4.711 -18.649 1.00 90.50 94 LYS A CA 1
ATOM 806 C C . LYS A 1 94 ? 13.046 -5.094 -18.407 1.00 90.50 94 LYS A C 1
ATOM 808 O O . LYS A 1 94 ? 12.699 -6.272 -18.364 1.00 90.50 94 LYS A O 1
ATOM 813 N N . CYS A 1 95 ? 12.160 -4.106 -18.307 1.00 91.88 95 CYS A N 1
ATOM 814 C CA . CYS A 1 95 ? 10.711 -4.347 -18.304 1.00 91.88 95 CYS A CA 1
ATOM 815 C C . CYS A 1 95 ? 10.145 -4.416 -19.736 1.00 91.88 95 CYS A C 1
ATOM 817 O O . CYS A 1 95 ? 10.798 -3.986 -20.692 1.00 91.88 95 CYS A O 1
ATOM 819 N N . ALA A 1 96 ? 8.905 -4.888 -19.911 1.00 92.81 96 ALA A N 1
ATOM 820 C CA . ALA A 1 96 ? 8.290 -4.990 -21.243 1.00 92.81 96 ALA A CA 1
ATOM 821 C C . ALA A 1 96 ? 8.214 -3.654 -22.004 1.00 92.81 96 ALA A C 1
ATOM 823 O O . ALA A 1 96 ? 8.339 -3.634 -23.227 1.00 92.81 96 ALA A O 1
ATOM 824 N N . CYS A 1 97 ? 8.046 -2.527 -21.303 1.00 91.62 97 CYS A N 1
ATOM 825 C CA . CYS A 1 97 ? 8.044 -1.201 -21.931 1.00 91.62 97 CYS A CA 1
ATOM 826 C C . CYS A 1 97 ? 9.411 -0.864 -22.552 1.00 91.62 97 CYS A C 1
ATOM 828 O O . CYS A 1 97 ? 9.479 -0.357 -23.672 1.00 91.62 97 CYS A O 1
ATOM 830 N N . GLN A 1 98 ? 10.494 -1.185 -21.840 1.00 91.06 98 GLN A N 1
ATOM 831 C CA . GLN A 1 98 ? 11.865 -0.970 -22.303 1.00 91.06 98 GLN A CA 1
ATOM 832 C C . GLN A 1 98 ? 12.226 -1.921 -23.442 1.00 91.06 98 GLN A C 1
ATOM 834 O O . GLN A 1 98 ? 12.772 -1.480 -24.448 1.00 91.06 98 GLN A O 1
ATOM 839 N N . ARG A 1 99 ? 11.863 -3.207 -23.335 1.00 9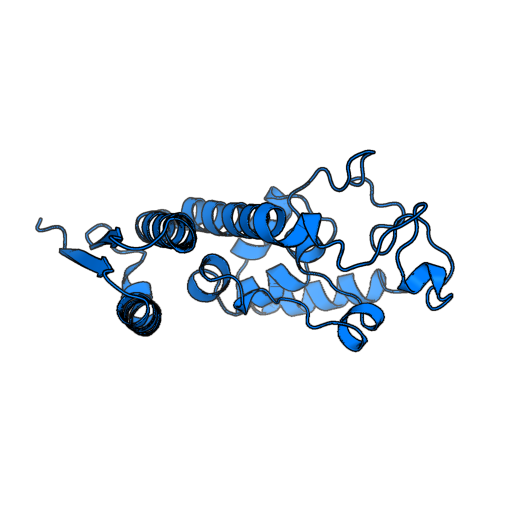1.94 99 ARG A N 1
ATOM 840 C CA . ARG A 1 99 ? 12.067 -4.174 -24.429 1.00 91.94 99 ARG A CA 1
ATOM 841 C C . ARG A 1 99 ? 11.293 -3.800 -25.696 1.00 91.94 99 ARG A C 1
ATOM 843 O O . ARG A 1 99 ? 11.752 -4.090 -26.791 1.00 91.94 99 ARG A O 1
ATOM 850 N N . ALA A 1 100 ? 10.164 -3.105 -25.561 1.00 90.81 100 ALA A N 1
ATOM 851 C CA . ALA A 1 100 ? 9.388 -2.581 -26.685 1.00 90.81 100 ALA A CA 1
ATOM 852 C C . ALA A 1 100 ? 9.915 -1.247 -27.259 1.00 90.81 100 ALA A C 1
ATOM 854 O O . ALA A 1 100 ? 9.236 -0.647 -28.096 1.00 90.81 100 ALA A O 1
ATOM 855 N N . GLY A 1 101 ? 11.055 -0.733 -26.778 1.00 87.69 101 GLY A N 1
ATOM 856 C CA . GLY A 1 101 ? 11.635 0.534 -27.240 1.00 87.69 101 GLY A CA 1
ATOM 857 C C . GLY A 1 101 ? 10.754 1.758 -26.966 1.00 87.69 101 GLY A C 1
ATOM 858 O O . GLY A 1 101 ? 10.870 2.770 -27.649 1.00 87.69 101 GLY A O 1
ATOM 859 N N . LYS A 1 102 ? 9.821 1.662 -26.006 1.00 84.38 102 LYS A N 1
ATOM 860 C CA . LYS A 1 102 ? 8.910 2.758 -25.629 1.00 84.38 102 LYS A CA 1
ATOM 861 C C . LYS A 1 102 ? 9.443 3.625 -24.497 1.00 84.38 102 LYS A C 1
ATOM 863 O O . LYS A 1 102 ? 8.774 4.581 -24.122 1.00 84.38 102 LYS A O 1
ATOM 868 N N . GLU A 1 103 ? 10.624 3.296 -23.986 1.00 78.06 103 GLU A N 1
ATOM 869 C CA . GLU A 1 103 ? 11.400 4.204 -23.157 1.00 78.06 103 GLU A CA 1
ATOM 870 C C . GLU A 1 103 ? 12.803 4.415 -23.707 1.00 78.06 103 GLU A C 1
ATOM 872 O O . GLU A 1 103 ? 13.390 3.485 -24.270 1.00 78.06 103 GLU A O 1
ATOM 877 N N . LYS A 1 104 ? 13.340 5.628 -23.514 1.00 68.31 104 LYS A N 1
ATOM 878 C CA . LYS A 1 104 ? 14.753 5.920 -23.797 1.00 68.31 104 LYS A CA 1
ATOM 879 C C . LYS A 1 104 ? 15.578 4.987 -22.912 1.00 68.31 104 LYS A C 1
ATOM 881 O O . LYS A 1 104 ? 15.387 4.979 -21.703 1.00 68.31 104 LYS A O 1
ATOM 886 N N . ALA A 1 105 ? 16.390 4.126 -23.518 1.00 63.28 105 ALA A N 1
ATOM 887 C CA . ALA A 1 105 ? 16.937 2.930 -22.880 1.00 63.28 105 ALA A CA 1
ATOM 888 C C . ALA A 1 105 ? 17.587 3.199 -21.505 1.00 63.28 105 ALA A C 1
ATOM 890 O O . ALA A 1 105 ? 18.710 3.680 -21.412 1.00 63.28 105 ALA A O 1
ATOM 891 N N . ILE A 1 106 ? 16.867 2.830 -20.447 1.00 73.12 106 ILE A N 1
ATOM 892 C CA . ILE A 1 106 ? 17.312 2.789 -19.052 1.00 73.12 106 ILE A CA 1
ATOM 893 C C . ILE A 1 106 ? 17.305 1.307 -18.641 1.00 73.12 106 ILE A C 1
ATOM 895 O O . ILE A 1 106 ? 16.435 0.551 -19.074 1.00 73.12 106 ILE A O 1
ATOM 899 N N . ILE A 1 107 ? 18.289 0.850 -17.868 1.00 76.12 107 ILE A N 1
ATOM 900 C CA . ILE A 1 107 ? 18.279 -0.494 -17.258 1.00 76.12 107 ILE A CA 1
ATOM 901 C C . ILE A 1 107 ? 17.439 -0.471 -15.973 1.00 76.12 107 ILE A C 1
ATOM 903 O O . ILE A 1 107 ? 17.207 0.595 -15.414 1.00 76.12 107 ILE A O 1
ATOM 907 N N . ASN A 1 108 ? 16.951 -1.616 -15.498 1.00 84.38 108 ASN A N 1
ATOM 908 C CA . ASN A 1 108 ? 16.175 -1.738 -14.252 1.00 84.38 108 ASN A CA 1
ATOM 909 C C . ASN A 1 108 ? 14.771 -1.093 -14.266 1.00 84.38 108 ASN A C 1
ATOM 911 O O . ASN A 1 108 ? 14.245 -0.680 -13.228 1.00 84.38 108 ASN A O 1
ATOM 915 N N . GLY A 1 109 ? 14.109 -1.012 -15.426 1.00 85.88 109 GLY A N 1
ATOM 916 C CA . GLY A 1 109 ? 12.740 -0.483 -15.517 1.00 85.88 109 GLY A CA 1
ATOM 917 C C . GLY A 1 109 ? 12.601 0.946 -14.998 1.00 85.88 109 GLY A C 1
ATOM 918 O O . GLY A 1 109 ? 13.468 1.790 -15.202 1.00 85.88 109 GLY A O 1
ATOM 919 N N . CYS A 1 110 ? 11.492 1.210 -14.305 1.00 87.06 110 CYS A N 1
ATOM 920 C CA . CYS A 1 110 ? 11.200 2.523 -13.725 1.00 87.06 110 CYS A CA 1
ATOM 921 C C . CYS A 1 110 ? 12.086 2.875 -12.520 1.00 87.06 110 CYS A C 1
ATOM 923 O O . CYS A 1 110 ? 12.031 4.011 -12.059 1.00 87.06 110 CYS A O 1
ATOM 925 N N . CYS A 1 111 ? 12.877 1.926 -12.008 1.00 87.38 111 CYS A N 1
ATOM 926 C CA . CYS A 1 111 ? 13.823 2.182 -10.927 1.00 87.38 111 CYS A CA 1
ATOM 927 C C . CYS A 1 111 ? 15.118 2.824 -11.438 1.00 87.38 111 CYS A C 1
ATOM 929 O O . CYS A 1 111 ? 15.731 3.586 -10.697 1.00 87.38 111 CYS A O 1
ATOM 931 N N . GLY A 1 112 ? 15.534 2.550 -12.681 1.00 86.50 112 GLY A N 1
ATOM 932 C CA . GLY A 1 112 ? 16.754 3.121 -13.255 1.00 86.50 112 GLY A CA 1
ATOM 933 C C . GLY A 1 112 ? 17.992 2.879 -12.388 1.00 86.50 112 GLY A C 1
ATOM 934 O O . GLY A 1 112 ? 18.332 1.739 -12.072 1.00 86.50 112 GLY A O 1
ATOM 935 N N . THR A 1 113 ? 18.644 3.969 -11.984 1.00 86.19 113 THR A N 1
ATOM 936 C CA . THR A 1 113 ? 19.813 3.989 -11.088 1.00 86.19 113 THR A CA 1
ATOM 937 C C . THR A 1 113 ? 19.438 4.310 -9.635 1.00 86.19 113 THR A C 1
ATOM 939 O O . THR A 1 113 ? 20.207 4.951 -8.922 1.00 86.19 113 THR A O 1
ATOM 942 N N . CYS A 1 114 ? 18.226 3.957 -9.199 1.00 89.62 114 CYS A N 1
ATOM 943 C CA . CYS A 1 114 ? 17.786 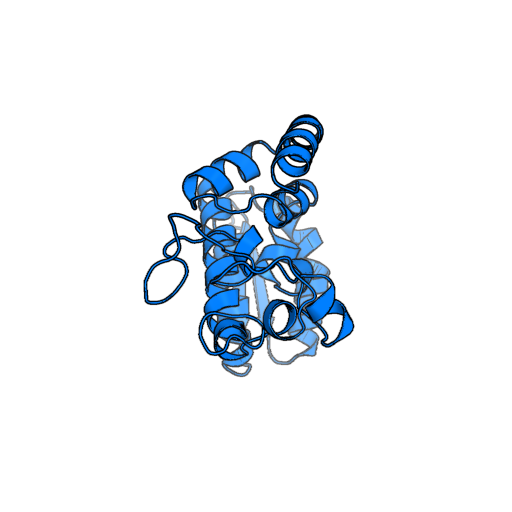4.188 -7.824 1.00 89.62 114 CYS A CA 1
ATOM 944 C C . CYS A 1 114 ? 18.741 3.524 -6.820 1.00 89.62 114 CYS A C 1
ATOM 946 O O . CYS A 1 114 ? 18.962 2.319 -6.882 1.00 89.62 114 CYS A O 1
ATOM 948 N N . GLU A 1 115 ? 19.233 4.307 -5.857 1.00 91.62 115 GLU A N 1
ATOM 949 C CA . GLU A 1 115 ? 20.165 3.860 -4.808 1.00 91.62 115 GLU A CA 1
ATOM 950 C C . GLU A 1 115 ? 19.604 2.748 -3.905 1.00 91.62 115 GLU A C 1
ATOM 952 O O . GLU A 1 115 ? 20.354 1.992 -3.300 1.00 91.62 115 GLU A O 1
ATOM 957 N N . TYR A 1 116 ? 18.276 2.622 -3.834 1.00 92.94 116 TYR A N 1
ATOM 958 C CA . TYR A 1 116 ? 17.593 1.600 -3.040 1.00 92.94 116 TYR A CA 1
ATOM 959 C C . TYR A 1 116 ? 17.283 0.322 -3.828 1.00 92.94 116 TYR A C 1
ATOM 961 O O . TYR A 1 116 ? 16.504 -0.512 -3.362 1.00 92.94 116 TYR A O 1
ATOM 969 N N . LEU A 1 117 ? 17.806 0.178 -5.046 1.00 89.75 117 LEU A N 1
ATOM 970 C CA . LEU A 1 117 ? 17.705 -1.057 -5.811 1.00 89.75 117 LEU A CA 1
ATOM 971 C C . LEU A 1 117 ? 18.932 -1.929 -5.527 1.00 89.75 117 LEU A C 1
ATOM 973 O O . LEU A 1 117 ? 20.025 -1.621 -5.990 1.00 89.75 117 LEU A O 1
ATOM 977 N N . GLY A 1 118 ? 18.738 -3.011 -4.775 1.00 87.75 118 GLY A N 1
ATOM 978 C CA . GLY A 1 118 ? 19.749 -4.048 -4.577 1.00 87.75 118 GLY A CA 1
ATOM 979 C C . GLY A 1 118 ? 19.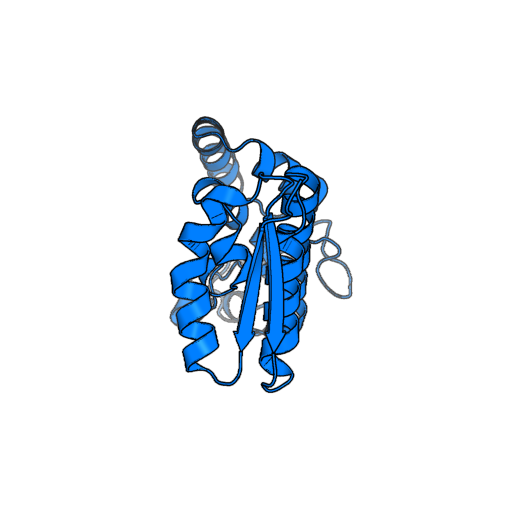573 -5.221 -5.543 1.00 87.75 118 GLY A C 1
ATOM 980 O O . GLY A 1 118 ? 18.625 -5.265 -6.332 1.00 87.75 118 GLY A O 1
ATOM 981 N N . ASP A 1 119 ? 20.449 -6.217 -5.415 1.00 83.38 119 ASP A N 1
ATOM 982 C CA . ASP A 1 119 ? 20.494 -7.403 -6.288 1.00 83.38 119 ASP A CA 1
ATOM 983 C C . ASP A 1 119 ? 19.189 -8.216 -6.284 1.00 83.38 119 ASP A C 1
ATOM 985 O O . ASP A 1 119 ? 18.817 -8.836 -7.279 1.00 83.38 119 ASP A O 1
ATOM 989 N N . HIS A 1 120 ? 18.456 -8.181 -5.167 1.00 82.50 120 HIS A N 1
ATOM 990 C CA . HIS A 1 120 ? 17.181 -8.881 -4.982 1.00 82.50 120 HIS A CA 1
ATOM 991 C C . HIS A 1 120 ? 15.957 -7.955 -5.068 1.00 82.50 120 HIS A C 1
ATOM 993 O O . HIS A 1 120 ? 14.854 -8.334 -4.674 1.00 82.50 120 HIS A O 1
ATOM 999 N N . GLY A 1 121 ? 16.133 -6.741 -5.592 1.00 85.19 121 GLY A N 1
ATOM 1000 C CA . GLY A 1 121 ? 15.070 -5.755 -5.750 1.00 85.19 121 GLY A CA 1
ATOM 1001 C C . GLY A 1 121 ? 15.155 -4.602 -4.753 1.00 85.19 121 GLY A C 1
ATOM 1002 O O . GLY A 1 121 ? 16.215 -4.272 -4.226 1.00 85.19 121 GLY A O 1
ATOM 1003 N N . CYS A 1 122 ? 14.029 -3.918 -4.549 1.00 89.44 122 CYS A N 1
ATOM 1004 C CA . CYS A 1 122 ? 13.993 -2.711 -3.727 1.00 89.44 122 CYS A CA 1
ATOM 1005 C C . CYS A 1 122 ? 14.225 -3.040 -2.245 1.00 89.44 122 CYS A C 1
ATOM 1007 O O . CYS A 1 122 ? 13.508 -3.860 -1.675 1.00 89.44 122 CYS A O 1
ATOM 1009 N N . THR A 1 123 ? 15.183 -2.359 -1.617 1.00 92.44 123 THR A N 1
ATOM 1010 C CA . THR A 1 123 ? 15.587 -2.581 -0.219 1.00 92.44 123 THR A CA 1
ATOM 1011 C C . THR A 1 123 ? 14.749 -1.798 0.791 1.00 92.44 123 THR A C 1
ATOM 1013 O O . THR A 1 123 ? 14.912 -1.970 1.997 1.00 92.44 123 THR A O 1
ATOM 1016 N N . ILE A 1 124 ? 13.831 -0.947 0.320 1.00 93.25 124 ILE A N 1
ATOM 1017 C CA . ILE A 1 124 ? 12.996 -0.089 1.165 1.00 93.25 124 ILE A CA 1
ATOM 1018 C C . ILE A 1 124 ? 11.501 -0.312 0.924 1.00 93.25 124 ILE A C 1
ATOM 1020 O O . ILE A 1 124 ? 11.046 -0.621 -0.183 1.00 93.25 124 ILE A O 1
ATOM 1024 N N . LYS A 1 125 ? 10.690 -0.051 1.954 1.00 91.69 125 LYS A N 1
ATOM 1025 C CA . LYS A 1 125 ? 9.230 0.029 1.829 1.00 91.69 125 LYS A CA 1
ATOM 1026 C C . LYS A 1 125 ? 8.822 1.387 1.248 1.00 91.69 125 LYS A C 1
ATOM 1028 O O . LYS A 1 125 ? 8.453 2.303 1.974 1.00 91.69 125 LYS A O 1
ATOM 1033 N N . SER A 1 126 ? 8.877 1.523 -0.079 1.00 91.50 126 SER A N 1
ATOM 1034 C CA . SER A 1 126 ? 8.317 2.684 -0.788 1.00 91.50 126 SER A CA 1
ATOM 1035 C C . SER A 1 126 ? 6.952 2.344 -1.392 1.00 91.50 126 SER A C 1
ATOM 1037 O O . SER A 1 126 ? 6.861 1.733 -2.460 1.00 91.50 126 SER A O 1
ATOM 1039 N N . LEU A 1 127 ? 5.873 2.743 -0.710 1.00 92.25 127 LEU A N 1
ATOM 1040 C CA . LEU A 1 127 ? 4.502 2.418 -1.119 1.00 92.25 127 LEU A CA 1
ATOM 1041 C C . LEU A 1 127 ? 4.170 2.926 -2.528 1.00 92.25 127 LEU A C 1
ATOM 1043 O O . LEU A 1 127 ? 3.601 2.180 -3.322 1.00 92.25 127 LEU A O 1
ATOM 1047 N N . ALA A 1 128 ? 4.568 4.159 -2.858 1.00 92.25 128 ALA A N 1
ATOM 1048 C CA . ALA A 1 128 ? 4.330 4.740 -4.177 1.00 92.25 128 ALA A CA 1
ATOM 1049 C C . ALA A 1 128 ? 4.978 3.895 -5.283 1.00 92.25 128 ALA A C 1
ATOM 1051 O O . ALA A 1 128 ? 4.317 3.567 -6.267 1.00 92.25 128 ALA A O 1
ATOM 1052 N N . CYS A 1 129 ? 6.233 3.468 -5.094 1.00 91.56 129 CYS A N 1
ATOM 1053 C CA . CYS A 1 129 ? 6.922 2.594 -6.045 1.00 91.56 129 CYS A CA 1
ATOM 1054 C C . CYS A 1 129 ? 6.205 1.247 -6.208 1.00 91.56 129 CYS A C 1
ATOM 1056 O O . CYS A 1 129 ? 6.041 0.777 -7.330 1.00 91.56 129 CYS A O 1
ATOM 1058 N N . LYS A 1 130 ? 5.729 0.651 -5.106 1.00 91.31 130 LYS A N 1
ATOM 1059 C CA . LYS A 1 130 ? 5.043 -0.653 -5.113 1.00 91.31 130 LYS A CA 1
ATOM 1060 C C . LYS A 1 130 ? 3.691 -0.634 -5.836 1.00 91.31 130 LYS A C 1
ATOM 1062 O O . LYS A 1 130 ? 3.293 -1.647 -6.402 1.00 91.31 130 LYS A O 1
ATOM 1067 N N . ILE A 1 131 ? 2.982 0.497 -5.829 1.00 91.88 131 ILE A N 1
ATOM 1068 C CA . ILE A 1 131 ? 1.683 0.649 -6.516 1.00 91.88 131 ILE A CA 1
ATOM 1069 C C . ILE A 1 131 ? 1.801 1.304 -7.899 1.00 91.88 131 ILE A C 1
ATOM 1071 O O . ILE A 1 131 ? 0.789 1.541 -8.569 1.00 91.88 131 ILE A O 1
ATOM 1075 N N . PHE A 1 132 ? 3.020 1.632 -8.333 1.00 91.56 132 PHE A N 1
ATOM 1076 C CA . PHE A 1 132 ? 3.245 2.287 -9.608 1.00 91.56 132 PHE A CA 1
ATOM 1077 C C . PHE A 1 132 ? 3.159 1.306 -10.773 1.00 91.56 132 PHE A C 1
ATOM 1079 O O . PHE A 1 132 ? 3.874 0.312 -10.843 1.00 91.56 132 PHE A O 1
ATOM 1086 N N . PHE A 1 133 ? 2.362 1.678 -11.771 1.00 90.69 133 PHE A N 1
ATOM 1087 C CA . PHE A 1 133 ? 2.361 1.034 -13.078 1.00 90.69 133 PHE A CA 1
ATOM 1088 C C . PHE A 1 133 ? 2.432 2.102 -14.166 1.00 90.69 133 PHE A C 1
ATOM 1090 O O . PHE A 1 133 ? 1.626 3.047 -14.178 1.00 90.69 133 PHE A O 1
ATOM 1097 N N . CYS A 1 134 ? 3.382 1.955 -15.092 1.00 89.81 134 CYS A N 1
ATOM 1098 C CA . CYS A 1 134 ? 3.518 2.868 -16.221 1.00 89.81 134 CYS A CA 1
ATOM 1099 C C . CYS A 1 134 ? 2.342 2.714 -17.202 1.00 89.81 134 CYS A C 1
ATOM 1101 O O . CYS A 1 134 ? 1.615 1.715 -17.197 1.00 89.81 134 CYS A O 1
ATOM 1103 N N . HIS A 1 135 ? 2.148 3.716 -18.065 1.00 90.62 135 HIS A N 1
ATOM 1104 C CA . HIS A 1 135 ? 1.048 3.735 -19.041 1.00 90.62 135 HIS A CA 1
ATOM 1105 C C . HIS A 1 135 ? 1.035 2.502 -19.948 1.00 90.62 135 HIS A C 1
ATOM 1107 O O . HIS A 1 135 ? -0.024 1.966 -20.264 1.00 90.62 135 HIS A O 1
ATOM 1113 N N . TYR A 1 136 ? 2.222 2.021 -20.318 1.00 91.69 136 TYR A N 1
ATOM 1114 C CA . TYR A 1 136 ? 2.382 0.830 -21.143 1.00 91.69 136 TYR A CA 1
ATOM 1115 C C . TYR A 1 136 ? 1.755 -0.413 -20.490 1.00 91.69 136 TYR A C 1
ATOM 1117 O O . TYR A 1 136 ? 0.978 -1.116 -21.132 1.00 91.69 136 TYR A O 1
ATOM 1125 N N . ILE A 1 137 ? 2.022 -0.650 -19.200 1.00 91.62 137 ILE A N 1
ATOM 1126 C CA . ILE A 1 137 ? 1.449 -1.787 -18.462 1.00 91.62 137 ILE A CA 1
ATOM 1127 C C . ILE A 1 137 ? -0.055 -1.597 -18.246 1.00 91.62 137 ILE A C 1
ATOM 1129 O O . ILE A 1 137 ? -0.823 -2.526 -18.486 1.00 91.62 137 ILE A O 1
ATOM 1133 N N . LYS A 1 138 ? -0.493 -0.383 -17.887 1.00 93.38 138 LYS A N 1
ATOM 1134 C CA . LYS A 1 138 ? -1.918 -0.055 -17.691 1.00 93.38 138 LYS A CA 1
ATOM 1135 C C . LYS A 1 138 ? -2.776 -0.294 -18.938 1.00 93.38 138 LYS A C 1
ATOM 1137 O O . LYS A 1 138 ? -3.942 -0.643 -18.804 1.00 93.38 138 LYS A O 1
ATOM 1142 N N . LYS A 1 139 ? -2.213 -0.115 -20.139 1.00 93.50 139 LYS A N 1
ATOM 1143 C CA . LYS A 1 139 ? -2.892 -0.418 -21.411 1.00 93.50 139 LYS A CA 1
ATOM 1144 C C . LYS A 1 139 ? -3.016 -1.914 -21.693 1.00 93.50 139 LYS A C 1
ATOM 1146 O O . LYS A 1 139 ? -3.946 -2.318 -22.378 1.00 93.50 139 LYS A O 1
ATOM 1151 N N . LYS A 1 140 ? -2.071 -2.721 -21.208 1.00 92.50 140 LYS A N 1
ATOM 1152 C CA . LYS A 1 140 ? -2.008 -4.161 -21.488 1.00 92.50 140 LYS A CA 1
ATOM 1153 C C . LYS A 1 140 ? -2.745 -5.013 -20.463 1.00 92.50 140 LYS A C 1
ATOM 1155 O O . LYS A 1 140 ? -3.234 -6.081 -20.809 1.00 92.50 140 LYS A O 1
ATOM 1160 N N . LYS A 1 141 ? -2.771 -4.588 -19.198 1.00 91.56 141 LYS A N 1
ATOM 1161 C CA . LYS A 1 141 ? -3.258 -5.404 -18.082 1.00 91.56 141 LYS A CA 1
ATOM 1162 C C . LYS A 1 141 ? -4.085 -4.575 -17.114 1.00 91.56 141 LYS A C 1
ATOM 1164 O O . LYS A 1 141 ? -3.813 -3.398 -16.880 1.00 91.56 141 LYS A O 1
ATOM 1169 N N . LYS A 1 142 ? -5.049 -5.236 -16.471 1.00 91.88 142 LYS A N 1
ATOM 1170 C CA . LYS A 1 142 ? -5.722 -4.687 -15.294 1.00 91.88 142 LYS A CA 1
ATOM 1171 C C . LYS A 1 142 ? -4.736 -4.684 -14.128 1.00 91.88 142 LYS A C 1
ATOM 1173 O O . LYS A 1 142 ? -4.301 -5.740 -13.680 1.00 91.88 142 LYS A O 1
ATOM 1178 N N . VAL A 1 143 ? -4.396 -3.495 -13.649 1.00 92.25 143 VAL A N 1
ATOM 1179 C CA . VAL A 1 143 ? -3.520 -3.300 -12.490 1.00 92.25 143 VAL A CA 1
ATOM 1180 C C . VAL A 1 143 ? -4.341 -2.963 -11.253 1.00 92.25 143 VAL A C 1
ATOM 1182 O O . VAL A 1 143 ? -5.413 -2.359 -11.362 1.00 92.25 143 VAL A O 1
ATOM 1185 N N . PHE A 1 144 ? -3.841 -3.343 -10.081 1.00 92.38 144 PHE A N 1
ATOM 1186 C CA . PHE A 1 144 ? -4.452 -2.939 -8.822 1.00 92.38 144 PHE A CA 1
ATOM 1187 C C . PHE A 1 144 ? -4.125 -1.476 -8.504 1.00 92.38 144 PHE A C 1
ATOM 1189 O O . PHE A 1 144 ? -3.177 -0.878 -9.018 1.00 92.38 144 PHE A O 1
ATOM 1196 N N . ARG A 1 145 ? -4.943 -0.886 -7.642 1.00 91.81 145 ARG A N 1
ATOM 1197 C CA . ARG A 1 145 ? -4.808 0.469 -7.113 1.00 91.81 145 ARG A CA 1
ATOM 1198 C C . ARG A 1 145 ? -4.820 0.412 -5.596 1.00 91.81 145 ARG A C 1
ATOM 1200 O O . ARG A 1 145 ? -5.314 -0.536 -4.995 1.00 91.81 145 ARG A O 1
ATOM 1207 N N . LEU A 1 146 ? -4.390 1.498 -4.964 1.00 92.94 146 LEU A N 1
ATOM 1208 C CA . LEU A 1 146 ? -4.402 1.621 -3.505 1.00 92.94 146 LEU A CA 1
ATOM 1209 C C . LEU A 1 146 ? -5.786 1.345 -2.878 1.00 92.94 146 LEU A C 1
ATOM 1211 O O . LEU A 1 146 ? -5.880 0.776 -1.799 1.00 92.94 146 LEU A O 1
ATOM 1215 N N . ASN A 1 147 ? -6.872 1.712 -3.568 1.00 93.25 147 ASN A N 1
ATOM 1216 C CA . ASN A 1 147 ? -8.244 1.464 -3.104 1.00 93.25 147 ASN A CA 1
ATOM 1217 C C . ASN A 1 147 ? -8.711 0.006 -3.251 1.00 93.25 147 ASN A C 1
ATOM 1219 O O . ASN A 1 147 ? -9.772 -0.327 -2.722 1.00 93.25 147 ASN A O 1
ATOM 1223 N N . ASP A 1 148 ? -7.960 -0.841 -3.953 1.00 93.12 148 ASP A N 1
ATOM 1224 C CA . ASP A 1 148 ? -8.251 -2.272 -4.051 1.00 93.12 148 ASP A CA 1
ATOM 1225 C C . ASP A 1 148 ? -7.733 -3.024 -2.806 1.00 93.12 148 ASP A C 1
ATOM 1227 O O . ASP A 1 148 ? -8.238 -4.096 -2.484 1.00 93.12 148 ASP A O 1
ATOM 1231 N N . ILE A 1 149 ? -6.817 -2.415 -2.039 1.00 94.44 149 ILE A N 1
ATOM 1232 C CA . ILE A 1 149 ? -6.263 -2.939 -0.782 1.00 94.44 149 ILE A CA 1
ATOM 1233 C C . ILE A 1 149 ? -7.108 -2.425 0.392 1.00 94.44 149 ILE A C 1
ATOM 1235 O O . ILE A 1 149 ? -7.179 -1.216 0.625 1.00 94.44 149 ILE A O 1
ATOM 1239 N N . LYS A 1 150 ? -7.770 -3.310 1.152 1.00 93.94 150 LYS A N 1
ATOM 1240 C CA . LYS A 1 150 ? -8.782 -2.893 2.148 1.00 93.94 150 LYS A CA 1
ATOM 1241 C C . LYS A 1 150 ? -8.217 -2.023 3.266 1.00 93.94 150 LYS A C 1
ATOM 1243 O O . LYS A 1 150 ? -8.832 -1.002 3.582 1.00 93.94 150 LYS A O 1
ATOM 1248 N N . ILE A 1 151 ? -7.063 -2.377 3.835 1.00 95.12 151 ILE A N 1
ATOM 1249 C CA . ILE A 1 151 ? -6.469 -1.594 4.925 1.00 95.12 151 ILE A CA 1
ATOM 1250 C C . ILE A 1 151 ? -6.144 -0.163 4.465 1.00 95.12 151 ILE A C 1
ATOM 1252 O O . ILE A 1 151 ? -6.616 0.800 5.070 1.00 95.12 151 ILE A O 1
ATOM 1256 N N . ALA A 1 152 ? -5.505 -0.001 3.304 1.00 95.50 152 ALA A N 1
ATOM 1257 C CA . ALA A 1 152 ? -5.254 1.309 2.707 1.00 95.50 152 ALA A CA 1
ATOM 1258 C C . ALA A 1 152 ? -6.551 2.051 2.338 1.00 95.50 152 ALA A C 1
ATOM 1260 O O . ALA A 1 152 ? -6.693 3.250 2.599 1.00 95.50 152 ALA A O 1
ATOM 1261 N N . LYS A 1 153 ? -7.533 1.349 1.755 1.00 94.88 153 LYS A N 1
ATOM 1262 C CA . LYS A 1 153 ? -8.826 1.919 1.354 1.00 94.88 153 LYS A CA 1
ATOM 1263 C C . LYS A 1 153 ? -9.549 2.554 2.538 1.00 94.88 153 LYS A C 1
ATOM 1265 O O . LYS A 1 153 ? -10.090 3.652 2.381 1.00 94.88 153 LYS A O 1
ATOM 1270 N N . TYR A 1 154 ? -9.603 1.872 3.679 1.00 92.62 154 TYR A N 1
ATOM 1271 C CA . TYR A 1 154 ? -10.405 2.324 4.812 1.00 92.62 154 TYR A CA 1
ATOM 1272 C C . TYR A 1 154 ? -9.634 3.209 5.784 1.00 92.62 154 TYR A C 1
ATOM 1274 O O . TYR A 1 154 ? -10.238 4.128 6.338 1.00 92.62 154 TYR A O 1
ATOM 1282 N N . PHE A 1 155 ? -8.328 3.012 5.974 1.00 93.62 155 PHE A N 1
ATOM 1283 C CA . PHE A 1 155 ? -7.584 3.741 7.002 1.00 93.62 155 PHE A CA 1
ATOM 1284 C C . PHE A 1 155 ? -6.912 5.015 6.496 1.00 93.62 155 PHE A C 1
ATOM 1286 O O . PHE A 1 155 ? -7.025 6.032 7.187 1.00 93.62 155 PHE A O 1
ATOM 1293 N N . PHE A 1 156 ? -6.366 5.045 5.276 1.00 93.19 156 PHE A N 1
ATOM 1294 C CA . PHE A 1 156 ? -5.838 6.300 4.738 1.00 93.19 156 PHE A CA 1
ATOM 1295 C C . PHE A 1 156 ? -6.945 7.327 4.487 1.00 93.19 156 PHE A C 1
ATOM 1297 O O . PHE A 1 156 ? -8.027 7.017 3.973 1.00 93.19 156 PHE A O 1
ATOM 1304 N N . THR A 1 157 ? -6.669 8.580 4.842 1.00 90.31 157 THR A N 1
ATOM 1305 C CA . THR A 1 157 ? -7.487 9.723 4.422 1.00 90.31 157 THR A CA 1
ATOM 1306 C C . THR A 1 157 ? -7.349 9.944 2.910 1.00 90.31 157 THR A C 1
ATOM 1308 O O . THR A 1 157 ? -6.368 9.499 2.310 1.00 90.31 157 THR A O 1
ATOM 1311 N N . PRO A 1 158 ? -8.288 10.651 2.255 1.00 88.75 158 PRO A N 1
ATOM 1312 C CA . PRO A 1 158 ? -8.131 11.020 0.847 1.00 88.75 158 PRO A CA 1
ATOM 1313 C C . PRO A 1 158 ? -6.796 11.724 0.559 1.00 88.75 158 PRO A C 1
ATOM 1315 O O . PRO A 1 158 ? -6.120 11.381 -0.406 1.00 88.75 158 PRO A O 1
ATOM 1318 N N . ALA A 1 159 ? -6.370 12.629 1.445 1.00 87.88 159 ALA A N 1
ATOM 1319 C CA . ALA A 1 159 ? -5.093 13.325 1.337 1.00 87.88 159 ALA A CA 1
ATOM 1320 C C . ALA A 1 159 ? -3.888 12.371 1.432 1.00 87.88 159 ALA A C 1
ATOM 1322 O O . ALA A 1 159 ? -2.991 12.419 0.593 1.00 87.88 159 ALA A O 1
ATOM 1323 N N . GLN A 1 160 ? -3.898 11.450 2.399 1.00 91.81 160 GLN A N 1
ATOM 1324 C CA . GLN A 1 160 ? -2.863 10.422 2.537 1.00 91.81 160 GLN A CA 1
ATOM 1325 C C . GLN A 1 160 ? -2.797 9.502 1.319 1.00 91.81 160 GLN A C 1
ATOM 1327 O O . GLN A 1 160 ? -1.707 9.159 0.878 1.00 91.81 160 GLN A O 1
ATOM 1332 N N . LYS A 1 161 ? -3.944 9.144 0.728 1.00 92.25 161 LYS A N 1
ATOM 1333 C CA . LYS A 1 161 ? -3.974 8.346 -0.504 1.00 92.25 161 LYS A CA 1
ATOM 1334 C C . LYS A 1 161 ? -3.310 9.071 -1.662 1.00 92.25 161 LYS A C 1
ATOM 1336 O O . LYS A 1 161 ? -2.592 8.429 -2.418 1.00 92.25 161 LYS A O 1
ATOM 1341 N N . VAL A 1 162 ? -3.527 10.378 -1.807 1.00 89.31 162 VAL A N 1
ATOM 1342 C CA . VAL A 1 162 ? -2.814 11.170 -2.816 1.00 89.31 162 VAL A CA 1
ATOM 1343 C C . VAL A 1 162 ? -1.313 11.098 -2.542 1.00 89.31 162 VAL A C 1
ATOM 1345 O O . VAL A 1 162 ? -0.584 10.618 -3.398 1.00 89.31 162 VAL A O 1
ATOM 1348 N N . ILE A 1 163 ? -0.856 11.443 -1.335 1.00 88.94 163 ILE A N 1
ATOM 1349 C CA . ILE A 1 163 ? 0.574 11.405 -0.968 1.00 88.94 163 ILE A CA 1
ATOM 1350 C C . ILE A 1 163 ? 1.200 10.029 -1.254 1.00 88.94 163 ILE A C 1
ATOM 1352 O O . ILE A 1 163 ? 2.242 9.945 -1.904 1.00 88.94 163 ILE A O 1
ATOM 1356 N N . ALA A 1 164 ? 0.526 8.951 -0.849 1.00 91.38 164 ALA A N 1
ATOM 1357 C CA . ALA A 1 164 ? 0.961 7.573 -1.060 1.00 91.38 164 ALA A CA 1
ATOM 1358 C C . ALA A 1 164 ? 1.120 7.186 -2.541 1.00 91.38 164 ALA A C 1
ATOM 1360 O O . ALA A 1 164 ? 1.880 6.272 -2.837 1.00 91.38 164 ALA A O 1
ATOM 1361 N N . ASN A 1 165 ? 0.421 7.850 -3.469 1.00 89.62 165 ASN A N 1
ATOM 1362 C CA . ASN A 1 165 ? 0.557 7.600 -4.909 1.00 89.62 165 ASN A CA 1
ATOM 1363 C C . ASN A 1 165 ? 1.728 8.338 -5.554 1.00 89.62 165 ASN A C 1
ATOM 1365 O O . ASN A 1 165 ? 2.075 8.010 -6.686 1.00 89.62 165 ASN A O 1
ATOM 1369 N N . TYR A 1 166 ? 2.307 9.327 -4.874 1.00 86.38 166 TYR A N 1
ATOM 1370 C CA . TYR A 1 166 ? 3.335 10.167 -5.474 1.00 86.38 166 TYR A CA 1
ATOM 1371 C C . TYR A 1 166 ? 4.697 10.010 -4.813 1.00 86.38 166 TYR A C 1
ATOM 1373 O O . TYR A 1 166 ? 5.678 10.147 -5.515 1.00 86.38 166 TYR A O 1
ATOM 1381 N N . ASN A 1 167 ? 4.804 9.646 -3.534 1.00 88.06 167 ASN A N 1
ATOM 1382 C CA . ASN A 1 167 ? 6.069 9.674 -2.785 1.00 88.06 167 ASN A CA 1
ATOM 1383 C C . ASN A 1 167 ? 7.087 8.551 -3.141 1.00 88.06 167 ASN A C 1
ATOM 1385 O O . ASN A 1 167 ? 7.396 7.677 -2.327 1.00 88.06 167 ASN A O 1
ATOM 1389 N N . PHE A 1 168 ? 7.578 8.552 -4.387 1.00 90.12 168 PHE A N 1
ATOM 1390 C CA . PHE A 1 168 ? 8.517 7.577 -4.958 1.00 90.12 168 PHE A CA 1
ATOM 1391 C C . PHE A 1 168 ? 9.936 7.744 -4.419 1.00 90.12 168 PHE A C 1
ATOM 1393 O O . PHE A 1 168 ? 10.375 8.863 -4.163 1.00 90.12 168 PHE A O 1
ATOM 1400 N N . PHE A 1 169 ? 10.685 6.639 -4.359 1.00 90.94 169 PHE A N 1
ATOM 1401 C CA . PHE A 1 169 ? 12.111 6.633 -3.995 1.00 90.94 169 PHE A CA 1
ATOM 1402 C C . PHE A 1 169 ? 12.366 7.266 -2.623 1.00 90.94 169 PHE A C 1
ATOM 1404 O O . PHE A 1 169 ? 13.297 8.043 -2.433 1.00 90.94 169 PHE A O 1
ATOM 1411 N N . LYS A 1 170 ? 11.467 6.972 -1.685 1.00 91.44 170 LYS A N 1
ATOM 1412 C CA . LYS A 1 170 ? 11.484 7.478 -0.317 1.00 91.44 170 LYS A CA 1
ATOM 1413 C C . LYS A 1 170 ? 11.444 6.322 0.654 1.00 91.44 170 LYS A C 1
ATOM 1415 O O . LYS A 1 170 ? 10.651 5.396 0.456 1.00 91.44 170 LYS A O 1
ATOM 1420 N N . THR A 1 171 ? 12.268 6.409 1.692 1.00 93.38 171 THR A N 1
ATOM 1421 C CA . THR A 1 171 ? 12.292 5.461 2.810 1.00 93.38 171 THR A CA 1
ATOM 1422 C C . THR A 1 171 ? 10.945 5.428 3.533 1.00 93.38 171 THR A C 1
ATOM 1424 O O . THR A 1 171 ? 10.075 6.284 3.327 1.00 93.38 171 THR A O 1
ATOM 1427 N N . GLU A 1 172 ? 10.755 4.432 4.393 1.00 93.44 172 GLU A N 1
ATOM 1428 C CA . GLU A 1 172 ? 9.558 4.336 5.227 1.00 93.44 172 GLU A CA 1
ATOM 1429 C C . GLU A 1 172 ? 9.360 5.598 6.082 1.00 93.44 172 GLU A C 1
ATOM 1431 O O . GLU A 1 172 ? 8.288 6.202 6.051 1.00 93.44 172 GLU A O 1
ATOM 1436 N N . GLU A 1 173 ? 10.405 6.061 6.770 1.00 93.62 173 GLU A N 1
ATOM 1437 C CA . GLU A 1 173 ? 10.333 7.244 7.637 1.00 93.62 173 GLU A CA 1
ATOM 1438 C C . GLU A 1 173 ? 9.981 8.520 6.862 1.00 93.62 173 GLU A C 1
ATOM 1440 O O . GLU A 1 173 ? 9.145 9.318 7.293 1.00 93.62 173 GLU A O 1
ATOM 1445 N N . GLU A 1 174 ? 10.552 8.706 5.670 1.00 93.00 174 GLU A N 1
ATOM 1446 C CA . GLU A 1 174 ? 10.202 9.835 4.805 1.00 93.00 174 GLU A CA 1
ATOM 1447 C C . GLU A 1 174 ? 8.745 9.765 4.328 1.00 93.00 174 GLU A C 1
ATOM 1449 O O . GLU A 1 174 ? 8.059 10.792 4.276 1.00 93.00 174 GLU A O 1
ATOM 1454 N N . ASN A 1 175 ? 8.248 8.564 4.013 1.00 92.56 175 ASN A N 1
ATOM 1455 C CA . ASN A 1 175 ? 6.844 8.344 3.672 1.00 92.56 175 ASN A CA 1
ATOM 1456 C C . ASN A 1 175 ? 5.912 8.660 4.835 1.00 92.56 175 ASN A C 1
ATOM 1458 O O . ASN A 1 175 ? 4.950 9.409 4.660 1.00 92.56 175 ASN A O 1
ATOM 1462 N N . LEU A 1 176 ? 6.201 8.146 6.027 1.00 93.44 176 LEU A N 1
ATOM 1463 C CA . LEU A 1 176 ? 5.398 8.403 7.217 1.00 93.44 176 LEU A CA 1
ATOM 1464 C C . LEU A 1 176 ? 5.401 9.891 7.572 1.00 93.44 176 LEU A C 1
ATOM 1466 O O . LEU A 1 176 ? 4.337 10.465 7.817 1.00 93.44 176 LEU A O 1
ATOM 1470 N N . LYS A 1 177 ? 6.559 10.558 7.500 1.00 92.44 177 LYS A N 1
ATOM 1471 C CA . LYS A 1 177 ? 6.671 12.010 7.690 1.00 92.44 177 LYS A CA 1
ATOM 1472 C C . LYS A 1 177 ? 5.808 12.784 6.690 1.00 92.44 177 LYS A C 1
ATOM 1474 O O . LYS A 1 177 ? 5.159 13.753 7.082 1.00 92.44 177 LYS A O 1
ATOM 1479 N N . ALA A 1 178 ? 5.763 12.371 5.423 1.00 89.69 178 ALA A N 1
ATOM 1480 C CA . ALA A 1 178 ? 4.898 12.985 4.415 1.00 89.69 178 ALA A CA 1
ATOM 1481 C C . ALA A 1 178 ? 3.406 12.738 4.706 1.00 89.69 178 ALA A C 1
ATOM 1483 O O . ALA A 1 178 ? 2.616 13.681 4.723 1.00 89.69 178 ALA A O 1
ATOM 1484 N N . LEU A 1 179 ? 3.021 11.495 5.010 1.00 90.81 179 LEU A N 1
ATOM 1485 C CA . LEU A 1 179 ? 1.637 11.104 5.302 1.00 90.81 179 LEU A CA 1
ATOM 1486 C C . LEU A 1 179 ? 1.061 11.802 6.546 1.00 90.81 179 LEU A C 1
ATOM 1488 O O . LEU A 1 179 ? -0.145 12.062 6.596 1.00 90.81 179 LEU A O 1
ATOM 1492 N N . LYS A 1 180 ? 1.908 12.144 7.526 1.00 89.94 180 LYS A N 1
ATOM 1493 C CA . LYS A 1 180 ? 1.527 12.923 8.717 1.00 89.94 180 LYS A CA 1
ATOM 1494 C C . LYS A 1 180 ? 1.204 14.383 8.407 1.00 89.94 180 LYS A C 1
ATOM 1496 O O . LYS A 1 180 ? 0.337 14.954 9.062 1.00 89.94 180 LYS A O 1
ATOM 1501 N N . LYS A 1 181 ? 1.848 14.991 7.400 1.00 80.62 181 LYS A N 1
ATOM 1502 C CA . LYS A 1 181 ? 1.665 16.421 7.087 1.00 80.62 181 LYS A CA 1
ATOM 1503 C C . LYS A 1 181 ? 0.229 16.773 6.693 1.00 80.62 181 LYS A C 1
ATOM 1505 O O . LYS A 1 181 ? -0.138 17.925 6.881 1.00 80.62 181 LYS A O 1
ATOM 1510 N N . ASN A 1 182 ? -0.559 15.811 6.184 1.00 65.00 182 ASN A N 1
ATOM 1511 C CA . ASN A 1 182 ? -2.019 15.862 5.955 1.00 65.00 182 ASN A CA 1
ATOM 1512 C C . ASN A 1 182 ? -2.579 17.254 5.566 1.00 65.00 182 ASN A C 1
ATOM 1514 O O . ASN A 1 182 ? -3.634 17.662 6.048 1.00 65.00 182 ASN A O 1
ATOM 1518 N N . SER A 1 183 ? -1.860 17.998 4.722 1.00 56.72 183 SER A N 1
ATOM 1519 C CA . SER A 1 183 ? -2.117 19.412 4.441 1.00 56.72 183 SER A CA 1
ATOM 1520 C C . SER A 1 183 ? -2.243 19.628 2.946 1.00 56.72 183 SER A C 1
ATOM 1522 O O . SER A 1 183 ? -1.401 19.167 2.173 1.00 56.72 183 SER A O 1
ATOM 1524 N N . LEU A 1 184 ? -3.277 20.376 2.553 1.00 52.22 184 LEU A N 1
ATOM 1525 C CA . LEU A 1 184 ? -3.519 20.752 1.163 1.00 52.22 184 LEU A CA 1
ATOM 1526 C C . LEU A 1 184 ? -2.334 21.524 0.550 1.00 52.22 184 LEU A C 1
ATOM 1528 O O . LEU A 1 184 ? -2.056 21.377 -0.636 1.00 52.22 184 LEU A O 1
ATOM 1532 N N . LEU A 1 185 ? -1.583 22.272 1.368 1.00 53.00 185 LEU A N 1
ATOM 1533 C CA . LEU A 1 185 ? -0.380 22.994 0.941 1.00 53.00 185 LEU A CA 1
ATOM 1534 C C . LEU A 1 185 ? 0.748 22.060 0.496 1.00 53.00 185 LEU A C 1
ATOM 1536 O O . LEU A 1 185 ? 1.468 22.392 -0.440 1.00 53.00 185 LEU A O 1
ATOM 1540 N N . TYR A 1 186 ? 0.886 20.878 1.105 1.00 57.59 186 TYR A N 1
ATOM 1541 C CA . TYR A 1 186 ? 1.904 19.907 0.697 1.00 57.59 186 TYR A CA 1
ATOM 1542 C C . TYR A 1 186 ? 1.702 19.461 -0.763 1.00 57.59 186 TYR A C 1
ATOM 1544 O O . TYR A 1 186 ? 2.687 19.257 -1.468 1.00 57.59 186 TYR A O 1
ATOM 1552 N N . PHE A 1 187 ? 0.458 19.419 -1.265 1.00 53.28 187 PHE A N 1
ATOM 1553 C CA . PHE A 1 187 ? 0.173 19.075 -2.667 1.00 53.28 187 PHE A CA 1
ATOM 1554 C C . PHE A 1 187 ? 0.766 20.067 -3.672 1.00 53.28 187 PHE A C 1
ATOM 1556 O O . PHE A 1 187 ? 1.228 19.642 -4.729 1.00 53.28 187 PHE A O 1
ATOM 1563 N N . ALA A 1 188 ? 0.811 21.361 -3.338 1.00 53.41 188 ALA A N 1
ATOM 1564 C CA . ALA A 1 188 ? 1.398 22.385 -4.204 1.00 53.41 188 ALA A CA 1
ATOM 1565 C C . ALA A 1 188 ? 2.932 22.268 -4.312 1.00 53.41 188 ALA A C 1
ATOM 1567 O O . ALA A 1 188 ? 3.511 22.667 -5.322 1.00 53.41 188 ALA A O 1
ATOM 1568 N N . PHE A 1 189 ? 3.592 21.703 -3.293 1.00 53.59 189 PHE A N 1
ATOM 1569 C CA . PHE A 1 189 ? 5.040 21.459 -3.287 1.00 53.59 189 PHE A CA 1
ATOM 1570 C C . PHE A 1 189 ? 5.412 20.117 -3.927 1.00 53.59 189 PHE A C 1
ATOM 1572 O O . PHE A 1 189 ? 6.353 20.058 -4.713 1.00 53.59 189 PHE A O 1
ATOM 1579 N N . VAL A 1 190 ? 4.627 19.070 -3.653 1.00 55.00 190 VAL A N 1
ATOM 1580 C CA . VAL A 1 190 ? 4.731 17.739 -4.273 1.00 55.00 190 VAL A CA 1
ATOM 1581 C C . VAL A 1 190 ? 4.720 17.882 -5.798 1.00 55.00 190 VAL A C 1
ATOM 1583 O O . VAL A 1 190 ? 5.706 17.522 -6.432 1.00 55.00 190 VAL A O 1
ATOM 1586 N N . ASP A 1 191 ? 3.695 18.502 -6.399 1.00 47.84 191 ASP A N 1
ATOM 1587 C CA . ASP A 1 191 ? 3.587 18.638 -7.868 1.00 47.84 191 ASP A CA 1
ATOM 1588 C C . ASP A 1 191 ? 4.784 19.372 -8.518 1.00 47.84 191 ASP A C 1
ATOM 1590 O O . ASP A 1 191 ? 5.152 19.078 -9.658 1.00 47.84 191 ASP A O 1
ATOM 1594 N N . LYS A 1 192 ? 5.450 20.282 -7.787 1.00 46.72 192 LYS A N 1
ATOM 1595 C CA . LYS A 1 192 ? 6.658 20.978 -8.262 1.00 46.72 192 LYS A CA 1
ATOM 1596 C C . LYS A 1 192 ? 7.893 20.074 -8.288 1.00 46.72 192 LYS A C 1
ATOM 1598 O O . LYS A 1 192 ? 8.614 20.104 -9.278 1.00 46.72 192 LYS A O 1
ATOM 1603 N N . GLU A 1 193 ? 8.123 19.240 -7.273 1.00 47.06 193 GLU A N 1
ATOM 1604 C CA . GLU A 1 193 ? 9.250 18.290 -7.278 1.00 47.06 193 GLU A CA 1
ATOM 1605 C C . GLU A 1 193 ? 9.062 17.164 -8.316 1.00 47.06 193 GLU A C 1
ATOM 1607 O O . GLU A 1 193 ? 10.033 16.745 -8.952 1.00 47.06 193 GLU A O 1
ATOM 1612 N N . TYR A 1 194 ? 7.822 16.708 -8.561 1.00 48.59 194 TYR A N 1
ATOM 1613 C CA . TYR A 1 194 ? 7.551 15.665 -9.571 1.00 48.59 194 TYR A CA 1
ATOM 1614 C C . TYR A 1 194 ? 7.759 16.134 -11.003 1.00 48.59 194 TYR A C 1
ATOM 1616 O O . TYR A 1 194 ? 8.210 15.342 -11.828 1.00 48.59 194 TYR A O 1
ATOM 1624 N N . LYS A 1 195 ? 7.451 17.397 -11.318 1.00 39.81 195 LYS A N 1
ATOM 1625 C CA . LYS A 1 195 ? 7.714 17.941 -12.657 1.00 39.81 195 LYS A CA 1
ATOM 1626 C C . LYS A 1 195 ? 9.206 18.028 -12.960 1.00 39.81 195 LYS A C 1
ATOM 1628 O O . LYS A 1 195 ? 9.564 17.894 -14.117 1.00 39.81 195 LYS A O 1
ATOM 1633 N N . VAL A 1 196 ? 10.067 18.173 -11.951 1.00 39.03 196 VAL A N 1
ATOM 1634 C CA . VAL A 1 196 ? 11.524 18.274 -12.143 1.00 39.03 196 VAL A CA 1
ATOM 1635 C C . VAL A 1 196 ? 12.178 16.908 -12.388 1.00 39.03 196 VAL A C 1
ATOM 1637 O O . VAL A 1 196 ? 13.129 16.828 -13.151 1.00 39.03 196 VAL A O 1
ATOM 1640 N N . LYS A 1 197 ? 11.659 15.814 -11.811 1.00 36.25 197 LYS A N 1
ATOM 1641 C CA . LYS A 1 197 ? 12.236 14.458 -11.977 1.00 36.25 197 LYS A CA 1
ATOM 1642 C C . LYS A 1 197 ? 11.720 13.673 -13.189 1.00 36.25 197 LYS A C 1
ATOM 1644 O O . LYS A 1 197 ? 12.085 12.513 -13.361 1.00 36.25 197 LYS A O 1
ATOM 1649 N N . ARG A 1 198 ? 10.817 14.255 -13.985 1.00 35.62 198 ARG A N 1
ATOM 1650 C CA . ARG A 1 198 ? 10.166 13.586 -15.127 1.00 35.62 198 ARG A CA 1
ATOM 1651 C C . ARG A 1 198 ? 10.715 14.012 -16.494 1.00 35.62 198 ARG A C 1
ATOM 1653 O O . ARG A 1 198 ? 10.126 13.618 -17.501 1.00 35.62 198 ARG A O 1
ATOM 1660 N N . PHE A 1 199 ? 11.799 14.786 -16.509 1.00 35.66 199 PHE A N 1
ATOM 1661 C CA . PHE A 1 199 ? 12.535 15.196 -17.704 1.00 35.66 199 PHE A CA 1
ATOM 1662 C C . PHE A 1 199 ? 13.976 14.709 -17.627 1.00 35.66 199 PHE A C 1
ATOM 1664 O O . PHE A 1 199 ? 14.578 14.872 -16.543 1.00 35.66 199 PHE A O 1
#

pLDDT: mean 83.98, std 13.85, range [35.62, 97.81]

Radius of gyration: 19.09 Å; chains: 1; bounding box: 43×43×60 Å

Secondary structure (DSSP, 8-state):
---EEEEEEE-SHHHHHHHHHHHHHHHTTTT-TTEEEEEEE-S-HHHHHHHHHHHHHHH--SHHHHHHHHHHHHHHHHHHHHGGG-TT--BTTB-HHHHTT-SS--SSGGGTT-TTEETTEE-S--HHHHT---HHHHHHS----GGGSHHHHHHS-HHHHHHHHH--S--HHHHHHHHHH--HHHHHHHHHHHHHTT-

Sequence (199 aa):
MKNNTIEIHIQNSQDISSFYRKLPFWKRFLNRKTMHLSISPKINSVFKRELESIEHAFNLKDKDERLRYVFEETCDYIDRNYVNLNFCEFQDGKCACQRAGKEKAIINGCCGTCEYLGDHGCTIKSLACKIFFCHYIKKKKKVFRLNDIKIAKYFFTPAQKVIANYNFFKTEEENLKALKKNSLLYFAFVDKEYKVKRF